Protein AF-A0A8J8BDB5-F1 (afdb_monomer_lite)

Radius of gyration: 28.04 Å; chains: 1; bounding box: 58×45×92 Å

Secondary structure (DSSP, 8-state):
----HHHHHHHHHHHHHHHHH-HHHHHHHHHHHHHHHHHHHHHHHT--TT--HHHHHHHHHHHHHHHHHHHHHHHHHHHHHTTHHHHHTT-HHHHHTSS--HHHHHHHHHHHHHHHHHHHHHHHHHHHHHHHHHHS-HHHHHHHT-HHHHHHHHHHHHHHHHHHHHHHHHHHHH-S-HHHHHHHHHHHTHHHHHHHHHHHTTSS---HHHHHHHHHHHHHHHHHHHHHHHHH--HHHHHHTTTHHHHHHHHTT---PPPPPP----S--EEEEEEE--SS--TTTTPPEEEEETTEEEEEE-TT-EEEEEE-SEEEEEEEEETTTEEPPPEEEEE-TT-EEEEEEEEPPSSSHHHHHHH-GGGSEEEEE-

Foldseek 3Di:
DDADPVLLVVLLVVLLVVCVPPPVLVCCLQVVVVVLLVVLLVVQLPDDPPDDPLVLLQSLLVNLLSLLLLLQQSLLLQLLCLQLVCVVVVNLVVVLPDPHALLSNLSSSLVSSLVSSLVNSVVSVVVNLVSCVVRGDPSSNVSNPDPLSVCLSVLVSSLSNLQLNLQLNLQSLQDNDSVVSSVVSSVSSVVLSVVSSCCSSCVPPSDPVVSVVSSVVSVVVSVVSSVVSSVSDDSVDSVCDPCVVVVVVVVVVPPPDDDDDDDDDPQWWEKEKEFEDEPDDDDQQAWWKFKDKQNHGPDTAHHRGIDIDTHHFAKIWIKIHTPDLAIADIDIDGTHTHYYKYKYKYADDPPDCVVVCVVVRNHGMDIDID

Structure (mmCIF, N/CA/C/O backbone):
data_AF-A0A8J8BDB5-F1
#
_entry.id   AF-A0A8J8BDB5-F1
#
loop_
_atom_site.group_PDB
_atom_site.id
_atom_site.type_symbol
_atom_site.label_atom_id
_atom_site.label_alt_id
_atom_site.label_comp_id
_atom_site.label_asym_id
_atom_site.label_entity_id
_atom_site.label_seq_id
_atom_site.pdbx_PDB_ins_code
_atom_site.Cartn_x
_atom_site.Cartn_y
_atom_site.Cartn_z
_atom_site.occupancy
_atom_site.B_iso_or_equiv
_atom_site.auth_seq_id
_atom_site.auth_comp_id
_atom_site.auth_asym_id
_atom_site.auth_atom_id
_atom_site.pdbx_PDB_model_num
ATOM 1 N N . MET A 1 1 ? -28.528 -12.344 0.246 1.00 52.31 1 MET A N 1
ATOM 2 C CA . MET A 1 1 ? -28.624 -10.982 0.827 1.00 52.31 1 MET A CA 1
ATOM 3 C C . MET A 1 1 ? -27.541 -10.114 0.204 1.00 52.31 1 MET A C 1
ATOM 5 O O . MET A 1 1 ? -26.398 -10.544 0.192 1.00 52.31 1 MET A O 1
ATOM 9 N N . THR A 1 2 ? -27.888 -8.961 -0.364 1.00 78.75 2 THR A N 1
ATOM 10 C CA . THR A 1 2 ? -27.014 -8.176 -1.253 1.00 78.75 2 THR A CA 1
ATOM 11 C C . THR A 1 2 ? -26.196 -7.119 -0.499 1.00 78.75 2 THR A C 1
ATOM 13 O O . THR A 1 2 ? -26.679 -6.506 0.454 1.00 78.75 2 THR A O 1
ATOM 16 N N . LEU A 1 3 ? -24.942 -6.913 -0.915 1.00 82.62 3 LEU A N 1
ATOM 17 C CA . LEU A 1 3 ? -24.082 -5.828 -0.428 1.00 82.62 3 LEU A CA 1
ATOM 18 C C . LEU A 1 3 ? -24.640 -4.478 -0.900 1.00 82.62 3 LEU A C 1
ATOM 20 O O . LEU A 1 3 ? -24.911 -4.300 -2.087 1.00 82.62 3 LEU A O 1
ATOM 24 N N . SER A 1 4 ? -24.792 -3.508 0.005 1.00 90.44 4 SER A N 1
ATOM 25 C CA . SER A 1 4 ? -25.236 -2.163 -0.368 1.00 90.44 4 SER A CA 1
ATOM 26 C C . SER A 1 4 ? -24.063 -1.302 -0.832 1.00 90.44 4 SER A C 1
ATOM 28 O O . SER A 1 4 ? -23.233 -0.863 -0.031 1.00 90.44 4 SER A O 1
ATOM 30 N N . ALA A 1 5 ? -24.044 -0.974 -2.124 1.00 90.19 5 ALA A N 1
ATOM 31 C CA . ALA A 1 5 ? -23.056 -0.065 -2.706 1.00 90.19 5 ALA A CA 1
ATOM 32 C C . ALA A 1 5 ? -23.070 1.334 -2.056 1.00 90.19 5 ALA A C 1
ATOM 34 O O . ALA A 1 5 ? -22.029 1.981 -1.953 1.00 90.19 5 ALA A O 1
ATOM 35 N N . ILE A 1 6 ? -24.229 1.796 -1.569 1.00 91.88 6 ILE A N 1
ATOM 36 C CA . ILE A 1 6 ? -24.374 3.105 -0.912 1.00 91.88 6 ILE A CA 1
ATOM 37 C C . ILE A 1 6 ? -23.583 3.136 0.400 1.00 91.88 6 ILE A C 1
ATOM 39 O O . ILE A 1 6 ? -22.828 4.081 0.637 1.00 91.88 6 ILE A O 1
ATOM 43 N N . ARG A 1 7 ? -23.705 2.087 1.228 1.00 91.06 7 ARG A N 1
ATOM 44 C CA . ARG A 1 7 ? -22.974 1.984 2.502 1.00 91.06 7 ARG A CA 1
ATOM 45 C C . ARG A 1 7 ? -21.471 1.869 2.277 1.00 91.06 7 ARG A C 1
ATOM 47 O O . ARG A 1 7 ? -20.714 2.616 2.891 1.00 91.06 7 ARG A O 1
ATOM 54 N N . VAL A 1 8 ? -21.046 1.023 1.335 1.00 92.69 8 VAL A N 1
ATOM 55 C CA . VAL A 1 8 ? -19.631 0.907 0.939 1.00 92.69 8 VAL A CA 1
ATOM 56 C C . VAL A 1 8 ? -19.082 2.266 0.499 1.00 92.69 8 VAL A C 1
ATOM 58 O O . VAL A 1 8 ? -18.057 2.716 1.007 1.00 92.69 8 VAL A O 1
ATOM 61 N N . ARG A 1 9 ? -19.784 2.971 -0.397 1.00 94.06 9 ARG A N 1
ATOM 62 C CA . ARG A 1 9 ? -19.360 4.289 -0.892 1.00 94.06 9 ARG A CA 1
ATOM 63 C C . ARG A 1 9 ? -19.279 5.333 0.223 1.00 94.06 9 ARG A C 1
ATOM 65 O O . ARG A 1 9 ? -18.402 6.196 0.176 1.00 94.06 9 ARG A O 1
ATOM 72 N N . ALA A 1 10 ? -20.172 5.276 1.211 1.00 91.75 10 ALA A N 1
ATOM 73 C CA . ALA A 1 10 ? -20.128 6.161 2.371 1.00 91.75 10 ALA A CA 1
ATOM 74 C C . ALA A 1 10 ? -18.859 5.931 3.209 1.00 91.75 10 ALA A C 1
ATOM 76 O O . ALA A 1 10 ? -18.169 6.902 3.528 1.00 91.75 10 ALA A O 1
ATOM 77 N N . VAL A 1 11 ? -18.505 4.665 3.474 1.00 91.94 11 VAL A N 1
ATOM 78 C CA . VAL A 1 11 ? -17.253 4.294 4.158 1.00 91.94 11 VAL A CA 1
ATOM 79 C C . VAL A 1 11 ? -16.044 4.781 3.359 1.00 91.94 11 VAL A C 1
ATOM 81 O O . VAL A 1 11 ? -15.202 5.488 3.907 1.00 91.94 11 VAL A O 1
ATOM 84 N N . VAL A 1 12 ? -16.004 4.515 2.048 1.00 94.50 12 VAL A N 1
ATOM 85 C CA . VAL A 1 12 ? -14.910 4.960 1.165 1.00 94.50 12 VAL A CA 1
ATOM 86 C C . VAL A 1 12 ? -14.720 6.475 1.231 1.00 94.50 12 VAL A C 1
ATOM 88 O O . VAL A 1 12 ? -13.611 6.968 1.426 1.00 94.50 12 VAL A O 1
ATOM 91 N N . ARG A 1 13 ? -15.808 7.243 1.101 1.00 94.06 13 ARG A N 1
ATOM 92 C CA . ARG A 1 13 ? -15.753 8.712 1.114 1.00 94.06 13 ARG A CA 1
ATOM 93 C C . ARG A 1 13 ? -15.258 9.262 2.453 1.00 94.06 13 ARG A C 1
ATOM 95 O O . ARG A 1 13 ? -14.560 10.276 2.461 1.00 94.06 13 ARG A O 1
ATOM 102 N N . LYS A 1 14 ? -15.646 8.630 3.563 1.00 91.06 14 LYS A N 1
ATOM 103 C CA . LYS A 1 14 ? -15.172 8.976 4.907 1.00 91.06 14 LYS A CA 1
ATOM 104 C C . LYS A 1 14 ? -13.668 8.719 5.016 1.00 91.06 14 LYS A C 1
ATOM 106 O O . LYS A 1 14 ? -12.930 9.652 5.305 1.00 91.06 14 LYS A O 1
ATOM 111 N N . GLU A 1 15 ? -13.208 7.515 4.686 1.00 91.69 15 GLU A N 1
ATOM 112 C CA . GLU A 1 15 ? -11.793 7.124 4.796 1.00 91.69 15 GLU A CA 1
ATOM 113 C C . GLU A 1 15 ? -10.870 7.993 3.926 1.00 91.69 15 GLU A C 1
ATOM 115 O O . GLU A 1 15 ? -9.867 8.510 4.414 1.00 91.69 15 GLU A O 1
ATOM 120 N N . LEU A 1 16 ? -11.239 8.263 2.666 1.00 90.06 16 LEU A N 1
ATOM 121 C CA . LEU A 1 16 ? -10.454 9.156 1.797 1.00 90.06 16 LEU A CA 1
ATOM 122 C C . LEU A 1 16 ? -10.313 10.565 2.392 1.00 90.06 16 LEU A C 1
ATOM 124 O O . LEU A 1 16 ? -9.279 11.220 2.234 1.00 90.06 16 LEU A O 1
ATOM 128 N N . ARG A 1 17 ? -11.359 11.058 3.064 1.00 89.62 17 ARG A N 1
ATOM 129 C CA . ARG A 1 17 ? -11.326 12.364 3.727 1.00 89.62 17 ARG A CA 1
ATOM 130 C C . ARG A 1 17 ? -10.402 12.339 4.941 1.00 89.62 17 ARG A C 1
ATOM 132 O O . ARG A 1 17 ? -9.681 13.317 5.147 1.00 89.62 17 ARG A O 1
ATOM 139 N N . ASP A 1 18 ? -10.407 11.248 5.698 1.00 86.31 18 ASP A N 1
ATOM 140 C CA . ASP A 1 18 ? -9.554 11.065 6.871 1.00 86.31 18 ASP A CA 1
ATOM 141 C C . ASP A 1 18 ? -8.074 11.000 6.468 1.00 86.31 18 ASP A C 1
ATOM 143 O O . ASP A 1 18 ? -7.258 11.736 7.027 1.00 86.31 18 ASP A O 1
ATOM 147 N N . TYR A 1 19 ? -7.727 10.227 5.431 1.00 84.38 19 TYR A N 1
ATOM 148 C CA . TYR A 1 19 ? -6.349 10.148 4.925 1.00 84.38 19 TYR A CA 1
ATOM 149 C C . TYR A 1 19 ? -5.841 11.497 4.424 1.00 84.38 19 TYR A C 1
ATOM 151 O O . TYR A 1 19 ? -4.724 11.895 4.748 1.00 84.38 19 TYR A O 1
ATOM 159 N N . ARG A 1 20 ? -6.674 12.245 3.692 1.00 83.69 20 ARG A N 1
ATOM 160 C CA . ARG A 1 20 ? -6.296 13.568 3.181 1.00 83.69 20 ARG A CA 1
ATOM 161 C C . ARG A 1 20 ? -6.127 14.610 4.290 1.00 83.69 20 ARG A C 1
ATOM 163 O O . ARG A 1 20 ? -5.312 15.517 4.154 1.00 83.69 20 ARG A O 1
ATOM 170 N N . ARG A 1 21 ? -6.909 14.524 5.371 1.00 85.06 21 ARG A N 1
ATOM 171 C CA . ARG A 1 21 ? -6.791 15.442 6.518 1.00 85.06 21 ARG A CA 1
ATOM 172 C C . ARG A 1 21 ? -5.605 15.098 7.413 1.00 85.06 21 ARG A C 1
ATOM 174 O O . ARG A 1 21 ? -5.007 16.000 7.999 1.00 85.06 21 ARG A O 1
ATOM 181 N N . ASN A 1 22 ? -5.250 13.820 7.516 1.00 81.31 22 ASN A N 1
ATOM 182 C CA . ASN A 1 22 ? -4.117 13.394 8.318 1.00 81.31 22 ASN A CA 1
ATOM 183 C C . ASN A 1 22 ? -2.794 13.645 7.580 1.00 81.31 22 ASN A C 1
ATOM 185 O O . ASN A 1 22 ? -2.339 12.825 6.783 1.00 81.31 22 ASN A O 1
ATOM 189 N N . ARG A 1 23 ? -2.143 14.770 7.906 1.00 77.69 23 ARG A N 1
ATOM 190 C CA . ARG A 1 23 ? -0.848 15.162 7.326 1.00 77.69 23 ARG A CA 1
ATOM 191 C C . ARG A 1 23 ? 0.207 14.064 7.440 1.00 77.69 23 ARG A C 1
ATOM 193 O O . ARG A 1 23 ? 0.986 13.903 6.514 1.00 77.69 23 ARG A O 1
ATOM 200 N N . PHE A 1 24 ? 0.230 13.295 8.530 1.00 74.56 24 PHE A N 1
ATOM 201 C CA . PHE A 1 24 ? 1.217 12.227 8.694 1.00 74.56 24 PHE A CA 1
ATOM 202 C C . PHE A 1 24 ? 1.040 11.122 7.642 1.00 74.56 24 PHE A C 1
ATOM 204 O O . PHE A 1 24 ? 2.008 10.745 6.983 1.00 74.56 24 PHE A O 1
ATOM 211 N N . ILE A 1 25 ? -0.194 10.648 7.436 1.00 76.62 25 ILE A N 1
ATOM 212 C CA . ILE A 1 25 ? -0.501 9.623 6.426 1.00 76.62 25 ILE A CA 1
ATOM 213 C C . ILE A 1 25 ? -0.250 10.187 5.024 1.00 76.62 25 ILE A C 1
ATOM 215 O O . ILE A 1 25 ? 0.477 9.581 4.248 1.00 76.62 25 ILE A O 1
ATOM 219 N N . ALA A 1 26 ? -0.752 11.386 4.720 1.00 78.25 26 ALA A N 1
ATOM 220 C CA . ALA A 1 26 ? -0.562 12.006 3.409 1.00 78.25 26 ALA A CA 1
ATOM 221 C C . ALA A 1 26 ? 0.925 12.224 3.053 1.00 78.25 26 ALA A C 1
ATOM 223 O O . ALA A 1 26 ? 1.349 11.911 1.940 1.00 78.25 26 ALA A O 1
ATOM 224 N N . VAL A 1 27 ? 1.734 12.714 4.001 1.00 78.62 27 VAL A N 1
ATOM 225 C CA . VAL A 1 27 ? 3.175 12.931 3.800 1.00 78.62 27 VAL A CA 1
ATOM 226 C C . VAL A 1 27 ? 3.898 11.602 3.625 1.00 78.62 27 VAL A C 1
ATOM 228 O O . VAL A 1 27 ? 4.672 11.463 2.688 1.00 78.62 27 VAL A O 1
ATOM 231 N N . THR A 1 28 ? 3.633 10.603 4.468 1.00 76.75 28 THR A N 1
ATOM 232 C CA . THR A 1 28 ? 4.298 9.292 4.355 1.00 76.75 28 THR A CA 1
ATOM 233 C C . THR A 1 28 ? 3.917 8.549 3.073 1.00 76.75 28 THR A C 1
ATOM 235 O O . THR A 1 28 ? 4.796 7.973 2.435 1.00 76.75 28 THR A O 1
ATOM 238 N N . MET A 1 29 ? 2.657 8.641 2.630 1.00 79.31 29 MET A N 1
ATOM 239 C CA . MET A 1 29 ? 2.197 8.087 1.350 1.00 79.31 29 MET A CA 1
ATOM 240 C C . MET A 1 29 ? 2.808 8.789 0.131 1.00 79.31 29 MET A C 1
ATOM 242 O O . MET A 1 29 ? 2.873 8.176 -0.926 1.00 79.31 29 MET A O 1
ATOM 246 N N . THR A 1 30 ? 3.258 10.042 0.257 1.00 79.56 30 THR A N 1
ATOM 247 C CA . THR A 1 30 ? 3.810 10.814 -0.873 1.00 79.56 30 THR A CA 1
ATOM 248 C C . THR A 1 30 ? 5.339 10.824 -0.885 1.00 79.56 30 THR A C 1
ATOM 250 O O . THR A 1 30 ? 5.954 10.593 -1.918 1.00 79.56 30 THR A O 1
ATOM 253 N N . VAL A 1 31 ? 5.977 11.060 0.263 1.00 86.06 31 VAL A N 1
ATOM 254 C CA . VAL A 1 31 ? 7.437 11.208 0.375 1.00 86.06 31 VAL A CA 1
ATOM 255 C C . VAL A 1 31 ? 8.150 9.868 0.240 1.00 86.06 31 VAL A C 1
ATOM 257 O O . VAL A 1 31 ? 9.194 9.795 -0.399 1.00 86.06 31 VAL A O 1
ATOM 260 N N . MET A 1 32 ? 7.597 8.795 0.813 1.00 84.62 32 MET A N 1
ATOM 261 C CA . MET A 1 32 ? 8.262 7.493 0.774 1.00 84.62 32 MET A CA 1
ATOM 262 C C . MET A 1 32 ? 8.380 6.944 -0.660 1.00 84.62 32 MET A C 1
ATOM 264 O O . MET A 1 32 ? 9.482 6.546 -1.033 1.00 84.62 32 MET A O 1
ATOM 268 N N . PRO A 1 33 ? 7.331 6.978 -1.509 1.00 89.00 33 PRO A N 1
ATOM 269 C CA . PRO A 1 33 ? 7.452 6.541 -2.901 1.00 89.00 33 PRO A CA 1
ATOM 270 C C . PRO A 1 33 ? 8.427 7.369 -3.735 1.00 89.00 33 PRO A C 1
ATOM 272 O O . PRO A 1 33 ? 9.055 6.816 -4.631 1.00 89.00 33 PRO A O 1
ATOM 275 N N . LEU A 1 34 ? 8.617 8.656 -3.420 1.00 90.12 34 LEU A N 1
ATOM 276 C CA . LEU A 1 34 ? 9.615 9.477 -4.111 1.00 90.12 34 LEU A CA 1
ATOM 277 C C . LEU A 1 34 ? 11.028 8.921 -3.930 1.00 90.12 34 LEU A C 1
ATOM 279 O O . LEU A 1 34 ? 11.801 8.931 -4.880 1.00 90.12 34 LEU A O 1
ATOM 283 N N . ILE A 1 35 ? 11.353 8.378 -2.753 1.00 87.31 35 ILE A N 1
ATOM 284 C CA . ILE A 1 35 ? 12.643 7.711 -2.522 1.00 87.31 35 ILE A CA 1
ATOM 285 C C . ILE A 1 35 ? 12.755 6.463 -3.411 1.00 87.31 35 ILE A C 1
ATOM 287 O O . ILE A 1 35 ? 13.777 6.265 -4.062 1.00 87.31 35 ILE A O 1
ATOM 291 N N . PHE A 1 36 ? 11.689 5.660 -3.496 1.00 87.25 36 PHE A N 1
ATOM 292 C CA . PHE A 1 36 ? 11.652 4.455 -4.338 1.00 87.25 36 PHE A CA 1
ATOM 293 C C . PHE A 1 36 ? 11.708 4.734 -5.839 1.00 87.25 36 PHE A C 1
ATOM 295 O O . PHE A 1 36 ? 12.103 3.850 -6.588 1.00 87.25 36 PHE A O 1
ATOM 302 N N . VAL A 1 37 ? 11.339 5.937 -6.281 1.00 91.12 37 VAL A N 1
ATOM 303 C CA . VAL A 1 37 ? 11.476 6.375 -7.678 1.00 91.12 37 VAL A CA 1
ATOM 304 C C . VAL A 1 37 ? 12.828 7.038 -7.934 1.00 91.12 37 VAL A C 1
ATOM 306 O O . VAL A 1 37 ? 13.421 6.826 -8.987 1.00 91.12 37 VAL A O 1
ATOM 309 N N . ALA A 1 38 ? 13.342 7.822 -6.988 1.00 91.19 38 ALA A N 1
ATOM 310 C CA . ALA A 1 38 ? 14.599 8.544 -7.160 1.00 91.19 38 ALA A CA 1
ATOM 311 C C . ALA A 1 38 ? 15.783 7.589 -7.369 1.00 91.19 38 ALA A C 1
ATOM 313 O O . ALA A 1 38 ? 16.574 7.803 -8.284 1.00 91.19 38 ALA A O 1
ATOM 314 N N . LEU A 1 39 ? 15.864 6.516 -6.572 1.00 89.81 39 LEU A N 1
ATOM 315 C CA . LEU A 1 39 ? 16.941 5.523 -6.662 1.00 89.81 39 LEU A CA 1
ATOM 316 C C . LEU A 1 39 ? 17.048 4.864 -8.056 1.00 89.81 39 LEU A C 1
ATOM 318 O O . LEU A 1 39 ? 18.106 4.984 -8.679 1.00 89.81 39 LEU A O 1
ATOM 322 N N . PRO A 1 40 ? 15.989 4.251 -8.622 1.00 90.56 40 PRO A N 1
ATOM 323 C CA . PRO A 1 40 ? 16.086 3.651 -9.950 1.00 90.56 40 PRO A CA 1
ATOM 324 C C . PRO A 1 40 ? 16.318 4.675 -11.065 1.00 90.56 40 PRO A C 1
ATOM 326 O O . PRO A 1 40 ? 16.990 4.361 -12.044 1.00 90.56 40 PRO A O 1
ATOM 329 N N . ILE A 1 41 ? 15.816 5.911 -10.935 1.00 90.94 41 ILE A N 1
ATOM 330 C CA . ILE A 1 41 ? 16.135 6.975 -11.901 1.00 90.94 41 ILE A CA 1
ATOM 331 C C . ILE A 1 41 ? 17.643 7.245 -11.908 1.00 90.94 41 ILE A C 1
ATOM 333 O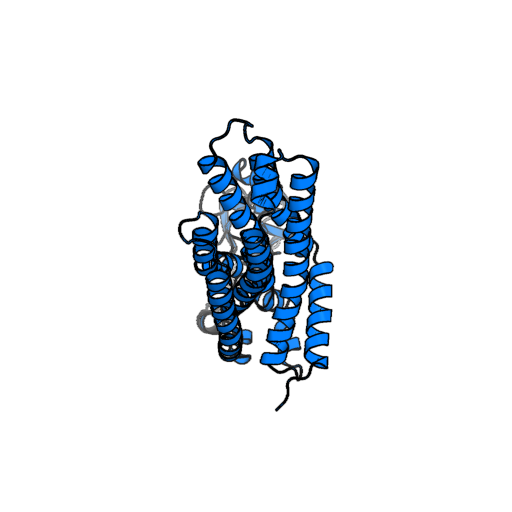 O . ILE A 1 41 ? 18.255 7.296 -12.976 1.00 90.94 41 ILE A O 1
ATOM 337 N N . THR A 1 42 ? 18.259 7.381 -10.730 1.00 89.88 42 THR A N 1
ATOM 338 C CA . THR A 1 42 ? 19.707 7.606 -10.637 1.00 89.88 42 THR A CA 1
ATOM 339 C C . THR A 1 42 ? 20.514 6.427 -11.178 1.00 89.88 42 THR A C 1
ATOM 341 O O . THR A 1 42 ? 21.489 6.641 -11.901 1.00 89.88 42 THR A O 1
ATOM 344 N N . ASP A 1 43 ? 20.082 5.191 -10.920 1.00 88.44 43 ASP A N 1
ATOM 345 C CA . ASP A 1 43 ? 20.753 3.989 -11.429 1.00 88.44 43 ASP A CA 1
ATOM 346 C C . ASP A 1 43 ? 20.698 3.915 -12.963 1.00 88.44 43 ASP A C 1
ATOM 348 O O . ASP A 1 43 ? 21.694 3.592 -13.614 1.00 88.44 43 ASP A O 1
ATOM 352 N N . ILE A 1 44 ? 19.563 4.282 -13.567 1.00 88.69 44 ILE A N 1
ATOM 353 C CA . ILE A 1 44 ? 19.414 4.313 -15.027 1.00 88.69 44 ILE A CA 1
ATOM 354 C C . ILE A 1 44 ? 20.254 5.428 -15.658 1.00 88.69 44 ILE A C 1
ATOM 356 O O . ILE A 1 44 ? 20.863 5.218 -16.708 1.00 88.69 44 ILE A O 1
ATOM 360 N N . PHE A 1 45 ? 20.321 6.611 -15.045 1.00 87.69 45 PHE A N 1
ATOM 361 C CA . PHE A 1 45 ? 21.027 7.758 -15.636 1.00 87.69 45 PHE A CA 1
ATOM 362 C C . PHE A 1 45 ? 22.549 7.664 -15.505 1.00 87.69 45 PHE A C 1
ATOM 364 O O . PHE A 1 45 ? 23.279 8.198 -16.342 1.00 87.69 45 PHE A O 1
ATOM 371 N N . THR A 1 46 ? 23.043 6.955 -14.491 1.00 87.62 46 THR A N 1
ATOM 372 C CA . THR A 1 46 ? 24.484 6.725 -14.286 1.00 87.62 46 THR A CA 1
ATOM 373 C C . TH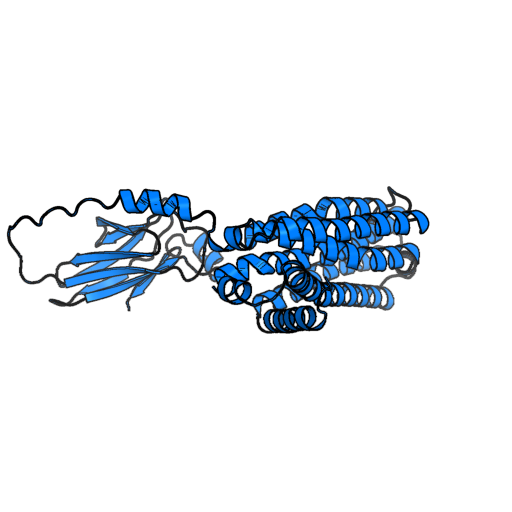R A 1 46 ? 25.040 5.579 -15.138 1.00 87.62 46 THR A C 1
ATOM 375 O O . THR A 1 46 ? 26.254 5.366 -15.196 1.00 87.62 46 THR A O 1
ATOM 378 N N . LEU A 1 47 ? 24.179 4.848 -15.846 1.00 86.44 47 LEU A N 1
ATOM 379 C CA . LEU A 1 47 ? 24.545 3.665 -16.611 1.00 86.44 47 LEU A CA 1
ATOM 380 C C . LEU A 1 47 ? 25.405 4.030 -17.831 1.00 86.44 47 LEU A C 1
ATOM 382 O O . LEU A 1 47 ? 25.021 4.881 -18.626 1.00 86.44 47 LEU A O 1
ATOM 386 N N . ALA A 1 48 ? 26.583 3.411 -17.995 1.00 80.81 48 ALA A N 1
ATOM 387 C CA . ALA A 1 48 ? 27.530 3.684 -19.090 1.00 80.81 48 ALA A CA 1
ATOM 388 C C . ALA A 1 48 ? 27.007 3.230 -20.474 1.00 80.81 48 ALA A C 1
ATOM 390 O O . ALA A 1 48 ? 26.239 2.283 -20.575 1.00 80.81 48 ALA A O 1
ATOM 391 N N . ALA A 1 49 ? 27.403 3.904 -21.561 1.00 74.12 49 ALA A N 1
ATOM 392 C CA . ALA A 1 49 ? 26.810 3.682 -22.889 1.00 74.12 49 ALA A CA 1
ATOM 393 C C . ALA A 1 49 ? 27.311 2.366 -23.490 1.00 74.12 49 ALA A C 1
ATOM 395 O O . ALA A 1 49 ? 26.577 1.673 -24.180 1.00 74.12 49 ALA A O 1
ATOM 396 N N . SER A 1 50 ? 28.544 2.013 -23.135 1.00 81.00 50 SER A N 1
ATOM 397 C CA . SER A 1 50 ? 29.215 0.750 -23.413 1.00 81.00 50 SER A CA 1
ATOM 398 C C . SER A 1 50 ? 28.877 -0.356 -22.407 1.00 81.00 50 SER A C 1
ATOM 400 O O . SER A 1 50 ? 29.557 -1.381 -22.383 1.00 81.00 50 SER A O 1
ATOM 402 N N . ALA A 1 51 ? 27.880 -0.163 -21.532 1.00 84.69 51 ALA A N 1
ATOM 403 C CA . ALA A 1 51 ? 27.515 -1.190 -20.566 1.00 84.69 51 ALA A CA 1
ATOM 404 C C . ALA A 1 51 ? 27.069 -2.482 -21.283 1.00 84.69 51 ALA A C 1
ATOM 406 O O . ALA A 1 51 ? 26.302 -2.409 -22.246 1.00 84.69 51 ALA A O 1
ATOM 407 N N . PRO A 1 52 ? 27.504 -3.664 -20.805 1.00 87.69 52 PRO A N 1
ATOM 408 C CA . PRO A 1 52 ? 27.041 -4.941 -21.338 1.00 87.69 52 PRO A CA 1
ATOM 409 C C . PRO A 1 52 ? 25.518 -5.082 -21.236 1.00 87.69 52 PRO A C 1
ATOM 411 O O . PRO A 1 52 ? 24.924 -4.643 -20.249 1.00 87.69 52 PRO A O 1
ATOM 414 N N . ALA A 1 53 ? 24.898 -5.763 -22.205 1.00 84.62 53 ALA A N 1
ATOM 415 C CA . ALA A 1 53 ? 23.448 -5.987 -22.233 1.00 84.62 53 ALA A CA 1
ATOM 416 C C . ALA A 1 53 ? 22.921 -6.696 -20.967 1.00 84.62 53 ALA A C 1
ATOM 418 O O . ALA A 1 53 ? 21.890 -6.299 -20.437 1.00 84.62 53 ALA A O 1
ATOM 419 N N . ASP A 1 54 ? 23.676 -7.662 -20.425 1.00 85.94 54 ASP A N 1
ATOM 420 C CA . ASP A 1 54 ? 23.418 -8.312 -19.123 1.00 85.94 54 ASP A CA 1
ATOM 421 C C . ASP A 1 54 ? 23.201 -7.291 -17.996 1.00 85.94 54 ASP A C 1
ATOM 423 O O . ASP A 1 54 ? 22.276 -7.409 -17.189 1.00 85.94 54 ASP A O 1
ATOM 427 N N . LYS A 1 55 ? 24.066 -6.272 -17.941 1.00 86.94 55 LYS A N 1
ATOM 428 C CA . LYS A 1 55 ? 24.059 -5.289 -16.861 1.00 86.94 55 LYS A CA 1
ATOM 429 C C . LYS A 1 55 ? 22.856 -4.358 -16.986 1.00 86.94 55 LYS A C 1
ATOM 431 O O . LYS A 1 55 ? 22.283 -3.981 -15.966 1.00 86.94 55 LYS A O 1
ATOM 436 N N . ILE A 1 56 ? 22.484 -4.004 -18.218 1.00 85.81 56 ILE A N 1
ATOM 437 C CA . ILE A 1 56 ? 21.280 -3.216 -18.509 1.00 85.81 56 ILE A CA 1
ATOM 438 C C . ILE A 1 56 ? 20.044 -3.987 -18.040 1.00 85.81 56 ILE A C 1
ATOM 440 O O . ILE A 1 56 ? 19.288 -3.456 -17.230 1.00 85.81 56 ILE A O 1
ATOM 444 N N . ASP A 1 57 ? 19.904 -5.249 -18.453 1.00 84.50 57 ASP A N 1
ATOM 445 C CA . ASP A 1 57 ? 18.751 -6.088 -18.109 1.00 84.50 57 ASP A CA 1
ATOM 446 C C . ASP A 1 57 ? 18.581 -6.243 -16.588 1.00 84.50 57 ASP A C 1
ATOM 448 O O . ASP A 1 57 ? 17.489 -6.051 -16.052 1.00 84.50 57 ASP A O 1
ATOM 452 N N . LYS A 1 58 ? 19.678 -6.472 -15.850 1.00 86.75 58 LYS A N 1
ATOM 453 C CA . LYS A 1 58 ? 19.649 -6.550 -14.378 1.00 86.75 58 LYS A CA 1
ATOM 454 C C . LYS A 1 58 ? 19.220 -5.242 -13.716 1.00 86.75 58 LYS A C 1
ATOM 456 O O . LYS A 1 58 ? 18.444 -5.276 -12.762 1.00 86.75 58 LYS A O 1
ATOM 461 N N . ILE A 1 59 ? 19.722 -4.097 -14.183 1.00 88.75 59 ILE A N 1
ATOM 462 C CA . ILE A 1 59 ? 19.383 -2.788 -13.600 1.00 88.75 59 ILE A CA 1
ATOM 463 C C . ILE A 1 59 ? 17.927 -2.421 -13.908 1.00 88.75 59 ILE A C 1
ATOM 465 O O . ILE A 1 59 ? 17.206 -1.949 -13.025 1.00 88.75 59 ILE A O 1
ATOM 469 N N . VAL A 1 60 ? 17.453 -2.704 -15.122 1.00 87.69 60 VAL A N 1
ATOM 470 C CA . VAL A 1 60 ? 16.042 -2.527 -15.494 1.00 87.69 60 VAL A CA 1
ATOM 471 C C . VAL A 1 60 ? 15.148 -3.481 -14.691 1.00 87.69 60 VAL A C 1
ATOM 473 O O . VAL A 1 60 ? 14.111 -3.063 -14.177 1.00 87.69 60 VAL A O 1
ATOM 476 N N . GLY A 1 61 ? 15.570 -4.729 -14.478 1.00 87.12 61 GLY A N 1
ATOM 477 C CA . GLY A 1 61 ? 14.889 -5.695 -13.613 1.00 87.12 61 GLY A CA 1
ATOM 478 C C . GLY A 1 61 ? 14.770 -5.240 -12.153 1.00 87.12 61 GLY A C 1
ATOM 479 O O . GLY A 1 61 ? 13.679 -5.270 -11.579 1.00 87.12 61 GLY A O 1
ATOM 480 N N . LEU A 1 62 ? 15.865 -4.743 -11.566 1.00 88.56 62 LEU A N 1
ATOM 481 C CA . LEU A 1 62 ? 15.871 -4.131 -10.227 1.00 88.56 62 LEU A CA 1
ATOM 482 C C . LEU A 1 62 ? 14.948 -2.915 -10.149 1.00 88.56 62 LEU A C 1
ATOM 484 O O . LEU A 1 62 ? 14.272 -2.706 -9.144 1.00 88.56 62 LEU A O 1
ATOM 488 N N . THR A 1 63 ? 14.889 -2.132 -11.221 1.00 89.88 63 THR A N 1
ATOM 489 C CA . THR A 1 63 ? 14.015 -0.964 -11.301 1.00 89.88 63 THR A CA 1
ATOM 490 C C . THR A 1 63 ? 12.540 -1.355 -11.235 1.00 89.88 63 THR A C 1
ATOM 492 O O . THR A 1 63 ? 11.787 -0.765 -10.461 1.00 89.88 63 THR A O 1
ATOM 495 N N . VAL A 1 64 ? 12.129 -2.392 -11.972 1.00 87.62 64 VAL A N 1
ATOM 496 C CA . VAL A 1 64 ? 10.762 -2.939 -11.890 1.00 87.62 64 VAL A CA 1
ATOM 497 C C . VAL A 1 64 ? 10.440 -3.367 -10.455 1.00 87.62 64 VAL A C 1
ATOM 499 O O . VAL A 1 64 ? 9.382 -3.023 -9.929 1.00 87.62 64 VAL A O 1
ATOM 502 N N . LEU A 1 65 ? 11.379 -4.034 -9.775 1.00 89.25 65 LEU A N 1
ATOM 503 C CA . LEU A 1 65 ? 11.215 -4.423 -8.373 1.00 89.25 65 LEU A CA 1
ATOM 504 C C . LEU A 1 65 ? 11.030 -3.213 -7.441 1.00 89.25 65 LEU A C 1
ATOM 506 O O . LEU A 1 65 ? 10.106 -3.210 -6.625 1.00 89.25 65 LEU A O 1
ATOM 510 N N . TYR A 1 66 ? 11.859 -2.171 -7.560 1.00 90.69 66 TYR A N 1
ATOM 511 C CA . TYR A 1 66 ? 11.724 -0.967 -6.731 1.00 90.69 66 TYR A CA 1
ATOM 512 C C . TYR A 1 66 ? 10.360 -0.294 -6.903 1.00 90.69 66 TYR A C 1
ATOM 514 O O . TYR A 1 66 ? 9.746 0.127 -5.920 1.00 90.69 66 TYR A O 1
ATOM 522 N N . LEU A 1 67 ? 9.852 -0.249 -8.135 1.00 92.44 67 LEU A N 1
ATOM 523 C CA . LEU A 1 67 ? 8.559 0.359 -8.440 1.00 92.44 67 LEU A CA 1
ATOM 524 C C . LEU A 1 67 ? 7.388 -0.501 -7.938 1.00 92.44 67 LEU A C 1
ATOM 526 O O . LEU A 1 67 ? 6.384 0.050 -7.488 1.00 92.44 67 LEU A O 1
ATOM 530 N N . LEU A 1 68 ? 7.514 -1.834 -7.941 1.00 93.06 68 LEU A N 1
ATOM 531 C CA . LEU A 1 68 ? 6.538 -2.756 -7.335 1.00 93.06 68 LEU A CA 1
ATOM 532 C C . LEU A 1 68 ? 6.587 -2.777 -5.800 1.00 93.06 68 LEU A C 1
ATOM 534 O O . LEU A 1 68 ? 5.629 -3.212 -5.157 1.00 93.06 68 LEU A O 1
ATOM 538 N N . LEU A 1 69 ? 7.640 -2.239 -5.181 1.00 92.75 69 LEU A N 1
ATOM 539 C CA . LEU A 1 69 ? 7.681 -2.082 -3.729 1.00 92.75 69 LEU A CA 1
ATOM 540 C C . LEU A 1 69 ? 6.681 -1.025 -3.229 1.00 92.75 69 LEU A C 1
ATOM 542 O O . LEU A 1 69 ? 6.162 -1.136 -2.118 1.00 92.75 69 LEU A O 1
ATOM 546 N N . ILE A 1 70 ? 6.357 -0.025 -4.055 1.00 93.44 70 ILE A N 1
ATOM 547 C CA . ILE A 1 70 ? 5.394 1.035 -3.724 1.00 93.44 70 ILE A CA 1
ATOM 548 C C . ILE A 1 70 ? 4.002 0.448 -3.407 1.00 93.44 70 ILE A C 1
ATOM 550 O O . ILE A 1 70 ? 3.533 0.645 -2.278 1.00 93.44 70 ILE A O 1
ATOM 554 N N . PRO A 1 71 ? 3.349 -0.318 -4.310 1.00 94.38 71 PRO A N 1
ATOM 555 C CA . PRO A 1 71 ? 2.065 -0.956 -4.022 1.00 94.38 71 PRO A CA 1
ATOM 556 C C . PRO A 1 71 ? 2.157 -2.081 -2.983 1.00 94.38 71 PRO A C 1
ATOM 558 O O . PRO A 1 71 ? 1.126 -2.528 -2.500 1.00 94.38 71 PRO A O 1
ATOM 561 N N . ALA A 1 72 ? 3.350 -2.525 -2.580 1.00 93.44 72 ALA A N 1
ATOM 562 C CA . ALA A 1 72 ? 3.508 -3.480 -1.485 1.00 93.44 72 ALA A CA 1
ATOM 563 C C . ALA A 1 72 ? 3.585 -2.806 -0.100 1.00 93.44 72 ALA A C 1
ATOM 565 O O . ALA A 1 72 ? 3.031 -3.329 0.870 1.00 93.44 72 ALA A O 1
ATOM 566 N N . VAL A 1 73 ? 4.256 -1.654 0.006 1.00 90.94 73 VAL A N 1
ATOM 567 C CA . VAL A 1 73 ? 4.582 -0.991 1.286 1.00 90.94 73 VAL A CA 1
ATOM 568 C C . VAL A 1 73 ? 3.562 0.083 1.662 1.00 90.94 73 VAL A C 1
ATOM 570 O O . VAL A 1 73 ? 3.121 0.148 2.811 1.00 90.94 73 VAL A O 1
ATOM 573 N N . VAL A 1 74 ? 3.182 0.941 0.711 1.00 91.31 74 VAL A N 1
ATOM 574 C CA . VAL A 1 74 ? 2.265 2.068 0.959 1.00 91.31 74 VAL A CA 1
ATOM 575 C C . VAL A 1 74 ? 0.923 1.599 1.537 1.00 91.31 74 VAL A C 1
ATOM 577 O O . VAL A 1 74 ? 0.534 2.094 2.601 1.00 91.31 74 VAL A O 1
ATOM 580 N N . PRO A 1 75 ? 0.221 0.627 0.927 1.00 92.06 75 PRO A N 1
ATOM 581 C CA . PRO A 1 75 ? -1.039 0.149 1.478 1.00 92.06 75 PRO A CA 1
ATOM 582 C C . PRO A 1 75 ? -0.878 -0.572 2.815 1.00 92.06 75 PRO A C 1
ATOM 584 O O . PRO A 1 75 ? -1.793 -0.483 3.626 1.00 92.06 75 PRO A O 1
ATOM 587 N N . ALA A 1 76 ? 0.260 -1.218 3.098 1.00 89.06 76 ALA A N 1
ATOM 588 C CA . ALA A 1 76 ? 0.496 -1.860 4.394 1.00 89.06 76 ALA A CA 1
ATOM 589 C C . ALA A 1 76 ? 0.460 -0.835 5.539 1.00 89.06 76 ALA A C 1
ATOM 591 O O . ALA A 1 76 ? -0.087 -1.112 6.608 1.00 89.06 76 ALA A O 1
ATOM 592 N N . ALA A 1 77 ? 0.987 0.373 5.308 1.00 85.25 77 ALA A N 1
ATOM 593 C CA . ALA A 1 77 ? 0.891 1.466 6.269 1.00 85.25 77 ALA A CA 1
ATOM 594 C C . ALA A 1 77 ? -0.566 1.907 6.475 1.00 85.25 77 ALA A C 1
ATOM 596 O O . ALA A 1 77 ? -1.024 2.002 7.610 1.00 85.25 77 ALA A O 1
ATOM 597 N N . VAL A 1 78 ? -1.323 2.119 5.395 1.00 89.00 78 VAL A N 1
ATOM 598 C CA . VAL A 1 78 ? -2.731 2.552 5.473 1.00 89.00 78 VAL A CA 1
ATOM 599 C C . VAL A 1 78 ? -3.615 1.486 6.131 1.00 89.00 78 VAL A C 1
ATOM 601 O O . VAL A 1 78 ? -4.388 1.782 7.043 1.00 89.00 78 VAL A O 1
ATOM 604 N N . ALA A 1 79 ? -3.455 0.227 5.728 1.00 88.94 79 ALA A N 1
ATOM 605 C CA . ALA A 1 79 ? -4.194 -0.919 6.243 1.00 88.94 79 ALA A CA 1
ATOM 606 C C . ALA A 1 79 ? -3.897 -1.200 7.727 1.00 88.94 79 ALA A C 1
ATOM 608 O O . ALA A 1 79 ? -4.784 -1.636 8.467 1.00 88.94 79 ALA A O 1
ATOM 609 N N . ALA A 1 80 ? -2.684 -0.885 8.197 1.00 84.44 80 ALA A N 1
ATOM 610 C CA . ALA A 1 80 ? -2.340 -0.951 9.615 1.00 84.44 80 ALA A CA 1
ATOM 611 C C . ALA A 1 80 ? -3.153 0.046 10.464 1.00 84.44 80 ALA A C 1
ATOM 613 O O . ALA A 1 80 ? -3.596 -0.295 11.565 1.00 84.44 80 ALA A O 1
ATOM 614 N N . TYR A 1 81 ? -3.406 1.253 9.945 1.00 83.69 81 TYR A N 1
ATOM 615 C CA . TYR A 1 81 ? -4.246 2.259 10.610 1.00 83.69 81 TYR A CA 1
ATOM 616 C C . TYR A 1 81 ? -5.748 1.960 10.509 1.00 83.69 81 TYR A C 1
ATOM 618 O O . TYR A 1 81 ? -6.513 2.470 11.326 1.00 83.69 81 TYR A O 1
ATOM 626 N N . ALA A 1 82 ? -6.173 1.116 9.565 1.00 84.94 82 ALA A N 1
ATOM 627 C CA . ALA A 1 82 ? -7.584 0.891 9.255 1.00 84.94 82 ALA A CA 1
ATOM 628 C C . ALA A 1 82 ? -8.422 0.391 10.448 1.00 84.94 82 ALA A C 1
ATOM 630 O O . ALA A 1 82 ? -9.592 0.762 10.548 1.00 84.94 82 ALA A O 1
ATOM 631 N N . ILE A 1 83 ? -7.839 -0.428 11.337 1.00 84.38 83 ILE A N 1
ATOM 632 C CA . ILE A 1 83 ? -8.510 -0.951 12.544 1.00 84.38 83 ILE A CA 1
ATOM 633 C C . ILE A 1 83 ? -7.844 -0.445 13.823 1.00 84.38 83 ILE A C 1
ATOM 635 O O . ILE A 1 83 ? -8.523 0.092 14.697 1.00 84.38 83 ILE A O 1
ATOM 639 N N . VAL A 1 84 ? -6.520 -0.601 13.953 1.00 82.56 84 VAL A N 1
ATOM 640 C CA . VAL A 1 84 ? -5.814 -0.190 15.179 1.00 82.56 84 VAL A CA 1
ATOM 641 C C . VAL A 1 84 ? -5.919 1.321 15.381 1.00 82.56 84 VAL A C 1
ATOM 643 O O . VAL A 1 84 ? -6.152 1.758 16.502 1.00 82.56 84 VAL A O 1
ATOM 646 N N . GLY A 1 85 ? -5.836 2.110 14.306 1.00 80.12 85 GLY A N 1
ATOM 647 C CA . GLY A 1 85 ? -5.973 3.565 14.376 1.00 80.12 85 GLY A CA 1
ATOM 648 C C . GLY A 1 85 ? -7.353 4.010 14.866 1.00 80.12 85 GLY A C 1
ATOM 649 O O . GLY A 1 85 ? -7.439 4.870 15.736 1.00 80.12 85 GLY A O 1
ATOM 650 N N . GLU A 1 86 ? -8.433 3.386 14.384 1.00 84.62 86 GLU A N 1
ATOM 651 C CA . GLU A 1 86 ? -9.793 3.678 14.875 1.00 84.62 86 GLU A CA 1
ATOM 652 C C . GLU A 1 86 ? -9.998 3.237 16.326 1.00 84.62 86 GLU A C 1
ATOM 654 O O . GLU A 1 86 ? -10.691 3.908 17.093 1.00 84.62 86 GLU A O 1
ATOM 659 N N . ARG A 1 87 ? -9.363 2.132 16.733 1.00 84.00 87 ARG A N 1
ATOM 660 C CA . ARG A 1 87 ? -9.370 1.694 18.132 1.00 84.00 87 ARG A CA 1
ATOM 661 C C . ARG A 1 87 ? -8.650 2.701 19.031 1.00 84.00 87 ARG A C 1
ATOM 663 O O . ARG A 1 87 ? -9.155 3.024 20.099 1.00 84.00 87 ARG A O 1
ATOM 670 N N . GLU A 1 88 ? -7.491 3.203 18.611 1.00 82.12 88 GLU A N 1
ATOM 671 C CA . GLU A 1 88 ? -6.727 4.210 19.363 1.00 82.12 88 GLU A CA 1
ATOM 672 C C . GLU A 1 88 ? -7.464 5.550 19.469 1.00 82.12 88 GLU A C 1
ATOM 674 O O . GLU A 1 88 ? -7.349 6.233 20.484 1.00 82.12 88 GLU A O 1
ATOM 679 N N . GLN A 1 89 ? -8.247 5.906 18.450 1.00 81.44 89 GLN A N 1
ATOM 680 C CA . GLN A 1 89 ? -9.050 7.130 18.419 1.00 81.44 89 GLN A CA 1
ATOM 681 C C . GLN A 1 89 ? -10.407 6.993 19.129 1.00 81.44 89 GLN A C 1
ATOM 683 O O . GLN A 1 89 ? -11.138 7.975 19.222 1.00 81.44 89 GLN A O 1
ATOM 688 N N . GLY A 1 90 ? -10.767 5.796 19.609 1.00 80.81 90 GLY A N 1
ATOM 689 C CA . GLY A 1 90 ? -12.062 5.532 20.248 1.00 80.81 90 GLY A CA 1
ATOM 690 C C . GLY A 1 90 ? -13.258 5.578 19.289 1.00 80.81 90 GLY A C 1
ATOM 691 O O . GLY A 1 90 ? -14.402 5.620 19.729 1.00 80.81 90 GLY A O 1
ATOM 692 N N . THR A 1 91 ? -13.022 5.570 17.975 1.00 85.00 91 THR A N 1
ATOM 693 C CA . THR A 1 91 ? -14.077 5.661 16.951 1.00 85.00 91 THR A CA 1
ATOM 694 C C . THR A 1 91 ? -14.583 4.296 16.494 1.00 85.00 91 THR A C 1
ATOM 696 O O . THR A 1 91 ? -15.636 4.213 15.863 1.00 85.00 91 THR A O 1
ATOM 699 N N . LEU A 1 92 ? -13.884 3.216 16.856 1.00 83.69 92 LEU A N 1
ATOM 700 C CA . LEU A 1 92 ? -14.258 1.855 16.476 1.00 83.69 92 LEU A CA 1
ATOM 701 C C . LEU A 1 92 ? -15.605 1.421 17.083 1.00 83.69 92 LEU A C 1
ATOM 703 O O . LEU A 1 92 ? -16.425 0.826 16.391 1.00 83.69 92 LEU A O 1
ATOM 707 N N . GLU A 1 93 ? -15.857 1.736 18.355 1.00 82.06 93 GLU A N 1
ATOM 708 C CA . GLU A 1 93 ? -17.086 1.337 19.057 1.00 82.06 93 GLU A CA 1
ATOM 709 C C . GLU A 1 93 ? -18.347 1.978 18.440 1.00 82.06 93 GLU A C 1
ATOM 711 O O . GLU A 1 93 ? -19.246 1.224 18.058 1.00 82.06 93 GLU A O 1
ATOM 716 N N . PRO A 1 94 ? -18.411 3.312 18.215 1.00 82.88 94 PRO A N 1
ATOM 717 C CA . PRO A 1 94 ? -19.537 3.936 17.513 1.00 82.88 94 PRO A CA 1
ATOM 718 C C . PRO A 1 94 ? -19.755 3.413 16.092 1.00 82.88 94 PRO A C 1
ATOM 720 O O . PRO A 1 94 ? -20.881 3.340 15.615 1.00 82.88 94 PRO A O 1
ATOM 723 N N . VAL A 1 95 ? -18.687 3.057 15.377 1.00 82.50 95 VAL A N 1
ATOM 724 C CA . VAL A 1 95 ? -18.799 2.543 14.007 1.00 82.50 95 VAL A CA 1
ATOM 725 C C . VAL A 1 95 ? -19.393 1.135 13.998 1.00 82.50 95 VAL A C 1
ATOM 727 O O . VAL A 1 95 ? -20.209 0.816 13.133 1.00 82.50 95 VAL A O 1
ATOM 730 N N . LEU A 1 96 ? -19.048 0.298 14.977 1.00 80.50 96 LEU A N 1
ATOM 731 C CA . LEU A 1 96 ? -19.560 -1.069 15.084 1.00 80.50 96 LEU A CA 1
ATOM 732 C C . LEU A 1 96 ? -21.029 -1.150 15.529 1.00 80.50 96 LEU A C 1
ATOM 734 O O . LEU A 1 96 ? -21.665 -2.177 15.273 1.00 80.50 96 LEU A O 1
ATOM 738 N N . THR A 1 97 ? -21.574 -0.093 16.143 1.00 84.69 97 THR A N 1
ATOM 739 C CA . THR A 1 97 ? -23.010 0.008 16.466 1.00 84.69 97 THR A CA 1
ATOM 740 C C . THR A 1 97 ? -23.857 0.455 15.274 1.00 84.69 97 THR A C 1
ATOM 742 O O . THR A 1 97 ? -25.078 0.298 15.298 1.00 84.69 97 THR A O 1
ATOM 745 N N . THR A 1 98 ? -23.241 0.949 14.193 1.00 85.25 98 THR A N 1
ATOM 746 C CA . THR A 1 98 ? -23.973 1.266 12.959 1.00 85.25 98 THR A CA 1
ATOM 747 C C . THR A 1 98 ? -24.449 -0.007 12.236 1.00 85.25 98 THR A C 1
ATOM 749 O O . THR A 1 98 ? -23.786 -1.050 12.290 1.00 85.25 98 THR A O 1
ATOM 752 N N . PRO A 1 99 ? -25.571 0.041 11.490 1.00 84.12 99 PRO A N 1
ATOM 753 C CA . PRO A 1 99 ? -26.113 -1.110 10.759 1.00 84.12 99 PRO A CA 1
ATOM 754 C C . PRO A 1 99 ? -25.329 -1.438 9.464 1.00 84.12 99 PRO A C 1
ATOM 756 O O . PRO A 1 99 ? -25.918 -1.778 8.438 1.00 84.12 99 PRO A O 1
ATOM 759 N N . VAL A 1 100 ? -23.995 -1.323 9.477 1.00 85.75 100 VAL A N 1
ATOM 760 C CA . VAL A 1 100 ? -23.107 -1.628 8.338 1.00 85.75 100 VAL A CA 1
ATOM 761 C C . VAL A 1 100 ? -22.577 -3.051 8.465 1.00 85.75 100 VAL A C 1
ATOM 763 O O . VAL A 1 100 ? -21.997 -3.408 9.488 1.00 85.75 100 VAL A O 1
ATOM 766 N N . ARG A 1 101 ? -22.744 -3.893 7.440 1.00 85.56 101 ARG A N 1
ATOM 767 C CA . ARG A 1 101 ? -22.272 -5.290 7.487 1.00 85.56 101 ARG A CA 1
ATOM 768 C C . ARG A 1 101 ? -20.742 -5.360 7.551 1.00 85.56 101 ARG A C 1
ATOM 770 O O . ARG A 1 101 ? -20.057 -4.475 7.048 1.00 85.56 101 ARG A O 1
ATOM 777 N N . ARG A 1 102 ? -20.197 -6.444 8.121 1.00 86.19 102 ARG A N 1
ATOM 778 C CA . ARG A 1 102 ? -18.738 -6.669 8.229 1.00 86.19 102 ARG A CA 1
ATOM 779 C C . ARG A 1 102 ? -18.060 -6.600 6.856 1.00 86.19 102 ARG A C 1
ATOM 781 O O . ARG A 1 102 ? -17.064 -5.908 6.695 1.00 86.19 102 ARG A O 1
ATOM 788 N N . GLU A 1 103 ? -18.655 -7.251 5.861 1.00 87.75 103 GLU A N 1
ATOM 789 C CA . GLU A 1 103 ? -18.160 -7.265 4.480 1.00 87.75 103 GLU A CA 1
ATOM 790 C C . GLU A 1 103 ? -18.197 -5.871 3.841 1.00 87.75 103 GLU A C 1
ATOM 792 O O . GLU A 1 103 ? -17.216 -5.458 3.236 1.00 87.75 103 GLU A O 1
ATOM 797 N N . GLU A 1 104 ? -19.298 -5.127 4.010 1.00 90.38 104 GLU A N 1
ATOM 798 C CA . GLU A 1 104 ? -19.454 -3.760 3.485 1.00 90.38 104 GLU A CA 1
ATOM 799 C C . GLU A 1 104 ? -18.429 -2.802 4.111 1.00 90.38 104 GLU A C 1
ATOM 801 O O . GLU A 1 104 ? -17.845 -1.964 3.425 1.00 90.38 104 GLU A O 1
ATOM 806 N N . PHE A 1 105 ? -18.191 -2.949 5.415 1.00 89.88 105 PHE A N 1
ATOM 807 C CA . PHE A 1 105 ? -17.221 -2.164 6.164 1.00 89.88 105 PHE A CA 1
ATOM 808 C C . PHE A 1 105 ? -15.785 -2.438 5.708 1.00 89.88 105 PHE A C 1
ATOM 810 O O . PHE A 1 105 ? -15.052 -1.508 5.368 1.00 89.88 105 PHE A O 1
ATOM 817 N N . LEU A 1 106 ? -15.397 -3.716 5.657 1.00 90.38 106 LEU A N 1
ATOM 818 C CA . LEU A 1 106 ? -14.056 -4.136 5.255 1.00 90.38 106 LEU A CA 1
A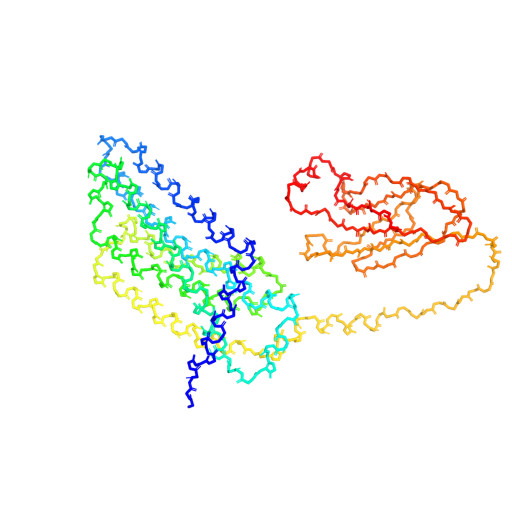TOM 819 C C . LEU A 1 106 ? -13.768 -3.795 3.795 1.00 90.38 106 LEU A C 1
ATOM 821 O O . LEU A 1 106 ? -12.710 -3.249 3.501 1.00 90.38 106 LEU A O 1
ATOM 825 N N . LEU A 1 107 ? -14.719 -4.053 2.894 1.00 92.12 107 LEU A N 1
ATOM 826 C CA . LEU A 1 107 ? -14.588 -3.704 1.482 1.00 92.12 107 LEU A CA 1
ATOM 827 C C . LEU A 1 107 ? -14.496 -2.183 1.298 1.00 92.12 107 LEU A C 1
ATOM 829 O O . LEU A 1 107 ? -13.685 -1.708 0.510 1.00 92.12 107 LEU A O 1
ATOM 833 N N . GLY A 1 108 ? -15.273 -1.408 2.061 1.00 92.38 108 GLY A N 1
ATOM 834 C CA . GLY A 1 108 ? -15.180 0.049 2.065 1.00 92.38 108 GLY A CA 1
ATOM 835 C C . GLY A 1 108 ? -13.798 0.553 2.487 1.00 92.38 108 GLY A C 1
ATOM 836 O O . GLY A 1 108 ? -13.236 1.417 1.817 1.00 92.38 108 GLY A O 1
ATOM 837 N N . LYS A 1 109 ? -13.211 -0.021 3.545 1.00 92.94 109 LYS A N 1
ATOM 838 C CA . LYS A 1 109 ? -11.840 0.298 3.980 1.00 92.94 109 LYS A CA 1
ATOM 839 C C . LYS A 1 109 ? -10.791 -0.127 2.959 1.00 92.94 109 LYS A C 1
ATOM 841 O O . LYS A 1 109 ? -9.886 0.646 2.657 1.00 92.94 109 LYS A O 1
ATOM 846 N N . ALA A 1 110 ? -10.937 -1.323 2.392 1.00 94.38 110 ALA A N 1
ATOM 847 C CA . ALA A 1 110 ? -10.010 -1.831 1.394 1.00 94.38 110 ALA A CA 1
ATOM 848 C C . ALA A 1 110 ? -10.004 -0.948 0.139 1.00 94.38 110 ALA A C 1
ATOM 850 O O . ALA A 1 110 ? -8.949 -0.476 -0.274 1.00 94.38 110 ALA A O 1
ATOM 851 N N . LEU A 1 111 ? -11.177 -0.624 -0.414 1.00 94.25 111 LEU A N 1
ATOM 852 C CA . LEU A 1 111 ? -11.301 0.270 -1.570 1.00 94.25 111 LEU A CA 1
ATOM 853 C C . LEU A 1 111 ? -10.782 1.681 -1.271 1.00 94.25 111 LEU A C 1
ATOM 855 O O . LEU A 1 111 ? -10.151 2.299 -2.130 1.00 94.25 111 LEU A O 1
ATOM 859 N N . ALA A 1 112 ? -11.008 2.184 -0.056 1.00 93.56 112 ALA A N 1
ATOM 860 C CA . ALA A 1 112 ? -10.503 3.487 0.353 1.00 93.56 112 ALA A CA 1
ATOM 861 C C . ALA A 1 112 ? -8.975 3.569 0.385 1.00 93.56 112 ALA A C 1
ATOM 863 O O . ALA A 1 112 ? -8.420 4.618 0.068 1.00 93.56 112 ALA A O 1
ATOM 864 N N . ALA A 1 113 ? -8.304 2.481 0.765 1.00 93.44 113 ALA A N 1
ATOM 865 C CA . ALA A 1 113 ? -6.849 2.377 0.745 1.00 93.44 113 ALA A CA 1
ATOM 866 C C . ALA A 1 113 ? -6.309 2.074 -0.665 1.00 93.44 113 ALA A C 1
ATOM 868 O O . ALA A 1 113 ? -5.242 2.568 -1.040 1.00 93.44 113 ALA A O 1
ATOM 869 N N . LEU A 1 114 ? -7.058 1.308 -1.463 1.00 94.44 114 LEU A N 1
ATOM 870 C CA . LEU A 1 114 ? -6.654 0.858 -2.794 1.00 94.44 114 LEU A CA 1
ATOM 871 C C . LEU A 1 114 ? -6.558 2.021 -3.785 1.00 94.44 114 LEU A C 1
ATOM 873 O O . LEU A 1 114 ? -5.548 2.161 -4.468 1.00 94.44 114 LEU A O 1
ATOM 877 N N . VAL A 1 115 ? -7.574 2.887 -3.830 1.00 93.38 115 VAL A N 1
ATOM 878 C CA . VAL A 1 115 ? -7.634 4.017 -4.774 1.00 93.38 115 VAL A CA 1
ATOM 879 C C . VAL A 1 115 ? -6.413 4.949 -4.679 1.00 93.38 115 VAL A C 1
ATOM 881 O O . VAL A 1 115 ? -5.748 5.133 -5.700 1.00 93.38 115 VAL A O 1
ATOM 884 N N . PRO A 1 116 ? -6.066 5.535 -3.512 1.00 91.25 116 PRO A N 1
ATOM 885 C CA . PRO A 1 116 ? -4.896 6.405 -3.411 1.00 91.25 116 PRO A CA 1
ATOM 886 C C . PRO A 1 116 ? -3.589 5.641 -3.644 1.00 91.25 116 PRO A C 1
ATOM 888 O O . PRO A 1 116 ? -2.678 6.188 -4.254 1.00 91.25 116 PRO A O 1
ATOM 891 N N . THR A 1 117 ? -3.499 4.376 -3.224 1.00 93.00 117 THR A N 1
ATOM 892 C CA . THR A 1 117 ? -2.313 3.541 -3.458 1.00 93.00 117 THR A CA 1
ATOM 893 C C . THR A 1 117 ? -2.040 3.340 -4.945 1.00 93.00 117 THR A C 1
ATOM 895 O O . THR A 1 117 ? -0.919 3.565 -5.399 1.00 93.00 117 THR A O 1
ATOM 898 N N . ILE A 1 118 ? -3.056 2.936 -5.710 1.00 95.06 118 ILE A N 1
ATOM 899 C CA . ILE A 1 118 ? -2.932 2.728 -7.154 1.00 95.06 118 ILE A CA 1
ATOM 900 C C . ILE A 1 118 ? -2.607 4.053 -7.843 1.00 95.06 118 ILE A C 1
ATOM 902 O O . ILE A 1 118 ? -1.691 4.106 -8.660 1.00 95.06 118 ILE A O 1
ATOM 906 N N . ALA A 1 119 ? -3.310 5.131 -7.478 1.00 94.25 119 ALA A N 1
ATOM 907 C CA . ALA A 1 119 ? -3.075 6.450 -8.053 1.00 94.25 119 ALA A CA 1
ATOM 908 C C . ALA A 1 119 ? -1.625 6.912 -7.846 1.00 94.25 119 ALA A C 1
ATOM 910 O O . ALA A 1 119 ? -0.981 7.337 -8.800 1.00 94.25 119 ALA A O 1
ATOM 911 N N . ILE A 1 120 ? -1.090 6.775 -6.628 1.00 92.88 120 ILE A N 1
ATOM 912 C CA . ILE A 1 120 ? 0.301 7.129 -6.316 1.00 92.88 120 ILE A CA 1
ATOM 913 C C . ILE A 1 120 ? 1.271 6.209 -7.060 1.00 92.88 120 ILE A C 1
ATOM 915 O O . ILE A 1 120 ? 2.213 6.702 -7.670 1.00 92.88 120 ILE A O 1
ATOM 919 N N . SER A 1 121 ? 1.036 4.896 -7.063 1.00 94.56 121 SER A N 1
ATOM 920 C CA . SER A 1 121 ? 1.928 3.927 -7.716 1.00 94.56 121 SER A CA 1
ATOM 921 C C . SER A 1 121 ? 2.03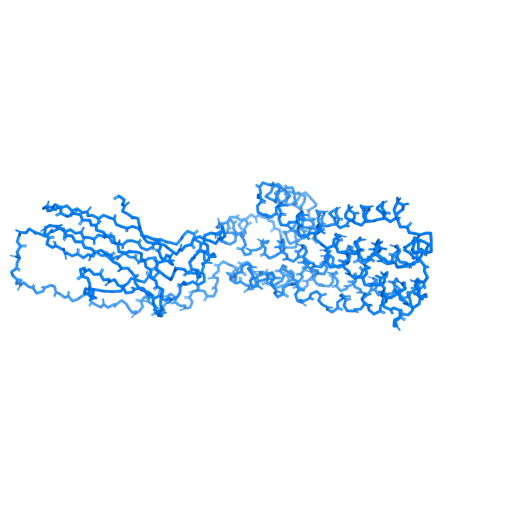2 4.178 -9.222 1.00 94.56 121 SER A C 1
ATOM 923 O O . SER A 1 121 ? 3.134 4.208 -9.766 1.00 94.56 121 SER A O 1
ATOM 925 N N . TYR A 1 122 ? 0.909 4.440 -9.897 1.00 95.81 122 TYR A N 1
ATOM 926 C CA . TYR A 1 122 ? 0.912 4.774 -11.321 1.00 95.81 122 TYR A CA 1
ATOM 927 C C . TYR A 1 122 ? 1.422 6.177 -11.616 1.00 95.81 122 TYR A C 1
ATOM 929 O O . TYR A 1 122 ? 2.107 6.352 -12.618 1.00 95.81 122 TYR A O 1
ATOM 937 N N . ALA A 1 123 ? 1.155 7.165 -10.759 1.00 95.31 123 ALA A N 1
ATOM 938 C CA . ALA A 1 123 ? 1.753 8.488 -10.912 1.00 95.31 123 ALA A CA 1
ATOM 939 C C . ALA A 1 123 ? 3.284 8.404 -10.831 1.00 95.31 123 ALA A C 1
ATOM 941 O O . ALA A 1 123 ? 3.980 8.941 -11.685 1.00 95.31 123 ALA A O 1
ATOM 942 N N . MET A 1 124 ? 3.806 7.670 -9.849 1.00 94.81 124 MET A N 1
ATOM 943 C CA . MET A 1 124 ? 5.237 7.419 -9.678 1.00 94.81 124 MET A CA 1
ATOM 944 C C . MET A 1 124 ? 5.836 6.642 -10.853 1.00 94.81 124 MET A C 1
ATOM 946 O O . MET A 1 124 ? 6.896 7.013 -11.354 1.00 94.81 124 MET A O 1
ATOM 950 N N . TYR A 1 125 ? 5.132 5.623 -11.349 1.00 95.12 125 TYR A N 1
ATOM 951 C CA . TYR A 1 125 ? 5.551 4.897 -12.546 1.00 95.12 125 TYR A CA 1
ATOM 952 C C . TYR A 1 125 ? 5.556 5.786 -13.799 1.00 95.12 125 TYR A C 1
ATOM 954 O O . TYR A 1 125 ? 6.497 5.741 -14.583 1.00 95.12 125 TYR A O 1
ATOM 962 N N . GLY A 1 126 ? 4.550 6.647 -13.967 1.00 95.12 126 GLY A N 1
ATOM 963 C CA . GLY A 1 126 ? 4.482 7.609 -15.067 1.00 95.12 126 GLY A CA 1
ATOM 964 C C . GLY A 1 126 ? 5.600 8.651 -15.013 1.00 95.12 126 GLY A C 1
ATOM 965 O O . GLY A 1 126 ? 6.218 8.928 -16.036 1.00 95.12 126 GLY A O 1
ATOM 966 N N . VAL A 1 127 ? 5.914 9.177 -13.824 1.00 95.06 127 VAL A N 1
ATOM 967 C CA . VAL A 1 127 ? 7.067 10.071 -13.607 1.00 95.06 127 VAL A CA 1
ATOM 968 C C . VAL A 1 127 ? 8.369 9.371 -13.986 1.00 95.06 127 VAL A C 1
ATOM 970 O O . VAL A 1 127 ? 9.190 9.950 -14.693 1.00 95.06 127 VAL A O 1
ATOM 973 N N . PHE A 1 128 ? 8.537 8.116 -13.570 1.00 94.69 128 PHE A N 1
ATOM 974 C CA . PHE A 1 128 ? 9.687 7.301 -13.938 1.00 94.69 128 PHE A CA 1
ATOM 975 C C . PHE A 1 128 ? 9.801 7.120 -15.462 1.00 94.69 128 PHE A C 1
ATOM 977 O O . PHE A 1 128 ? 10.848 7.419 -16.032 1.00 94.69 128 PHE A O 1
ATOM 984 N N . LEU A 1 129 ? 8.725 6.708 -16.143 1.00 94.56 129 LEU A N 1
ATOM 985 C CA . LEU A 1 129 ? 8.725 6.549 -17.602 1.00 94.56 129 LEU A CA 1
ATOM 986 C C . LEU A 1 129 ? 9.006 7.871 -18.324 1.00 94.56 129 LEU A C 1
ATOM 988 O O . LEU A 1 129 ? 9.775 7.887 -19.281 1.00 94.56 129 LEU A O 1
ATOM 992 N N . GLY A 1 130 ? 8.431 8.981 -17.854 1.00 94.56 130 GLY A N 1
ATOM 993 C CA . GLY A 1 130 ? 8.696 10.313 -18.397 1.00 94.56 130 GLY A CA 1
ATOM 994 C C . GLY A 1 130 ? 10.163 10.722 -18.247 1.00 94.56 130 GLY A C 1
ATOM 995 O O . GLY A 1 130 ? 10.759 11.229 -19.194 1.00 94.56 130 GLY A O 1
ATOM 996 N N . ALA A 1 131 ? 10.772 10.437 -17.094 1.00 94.00 131 ALA A N 1
ATOM 997 C CA . ALA A 1 131 ? 12.190 10.689 -16.858 1.00 94.00 131 ALA A CA 1
ATOM 998 C C . ALA A 1 131 ? 13.083 9.833 -17.775 1.00 94.00 131 ALA A C 1
ATOM 1000 O O . ALA A 1 131 ? 14.023 10.351 -18.375 1.00 94.00 131 ALA A O 1
ATOM 1001 N N . VAL A 1 132 ? 12.768 8.543 -17.940 1.00 92.69 132 VAL A N 1
ATOM 1002 C CA . VAL A 1 132 ? 13.495 7.654 -18.861 1.00 92.69 132 VAL A CA 1
ATOM 1003 C C . VAL A 1 132 ? 13.353 8.132 -20.307 1.00 92.69 132 VAL A C 1
ATOM 1005 O O . VAL A 1 132 ? 14.354 8.227 -21.008 1.00 92.69 132 VAL A O 1
ATOM 1008 N N . ALA A 1 133 ? 12.148 8.492 -20.750 1.00 92.69 133 ALA A N 1
ATOM 1009 C CA . ALA A 1 133 ? 11.921 8.994 -22.105 1.00 92.69 133 ALA A CA 1
ATOM 1010 C C . ALA A 1 133 ? 12.676 10.302 -22.396 1.00 92.69 133 ALA A C 1
ATOM 1012 O O . ALA A 1 133 ? 13.136 10.501 -23.517 1.00 92.69 133 ALA A O 1
ATOM 1013 N N . ALA A 1 134 ? 12.802 11.187 -21.403 1.00 91.94 134 ALA A N 1
ATOM 1014 C CA . ALA A 1 134 ? 13.440 12.490 -21.572 1.00 91.94 134 ALA A CA 1
ATOM 1015 C C . ALA A 1 134 ? 14.975 12.447 -21.483 1.00 91.94 134 ALA A C 1
ATOM 1017 O O . ALA A 1 134 ? 15.641 13.224 -22.164 1.00 91.94 134 ALA A O 1
ATOM 1018 N N . PHE A 1 135 ? 15.540 11.579 -20.638 1.00 89.62 135 PHE A N 1
ATOM 1019 C CA . PHE A 1 135 ? 16.958 11.662 -20.263 1.00 89.62 135 PHE A CA 1
ATOM 1020 C C . PHE A 1 135 ? 17.735 10.345 -20.386 1.00 89.62 135 PHE A C 1
ATOM 1022 O O . PHE A 1 135 ? 18.968 10.372 -20.351 1.00 89.62 135 PHE A O 1
ATOM 1029 N N . ALA A 1 136 ? 17.070 9.189 -20.509 1.00 88.19 136 ALA A N 1
ATOM 1030 C CA . ALA A 1 136 ? 17.787 7.924 -20.632 1.00 88.19 136 ALA A CA 1
ATOM 1031 C C . ALA A 1 136 ? 18.363 7.736 -22.037 1.00 88.19 136 ALA A C 1
ATOM 1033 O O . ALA A 1 136 ? 17.883 8.266 -23.039 1.00 88.19 136 ALA A O 1
ATOM 1034 N N . ARG A 1 137 ? 19.416 6.925 -22.110 1.00 88.19 137 ARG A N 1
ATOM 1035 C CA . ARG A 1 137 ? 20.067 6.591 -23.377 1.00 88.19 137 ARG A CA 1
ATOM 1036 C C . ARG A 1 137 ? 19.174 5.662 -24.210 1.00 88.19 137 ARG A C 1
ATOM 1038 O O . ARG A 1 137 ? 18.473 4.839 -23.618 1.00 88.19 137 ARG A O 1
ATOM 1045 N N . PRO A 1 138 ? 19.223 5.722 -25.557 1.00 86.06 138 PRO A N 1
ATOM 1046 C CA . PRO A 1 138 ? 18.292 4.981 -26.416 1.00 86.06 138 PRO A CA 1
ATOM 1047 C C . PRO A 1 138 ? 18.283 3.466 -26.182 1.00 86.06 138 PRO A C 1
ATOM 1049 O O . PRO A 1 138 ? 17.226 2.841 -26.194 1.00 86.06 138 PRO A O 1
ATOM 1052 N N . ASN A 1 139 ? 19.452 2.880 -25.907 1.00 84.38 139 ASN A N 1
ATOM 1053 C CA . ASN A 1 139 ? 19.593 1.459 -25.592 1.00 84.38 139 ASN A CA 1
ATOM 1054 C C . ASN A 1 139 ? 18.845 1.072 -24.305 1.00 84.38 139 ASN A C 1
ATOM 1056 O O . ASN A 1 139 ? 18.112 0.088 -24.300 1.00 84.38 139 ASN A O 1
ATOM 1060 N N . VAL A 1 140 ? 18.966 1.870 -23.242 1.00 85.81 140 VAL A N 1
ATOM 1061 C CA . VAL A 1 140 ? 18.277 1.613 -21.967 1.00 85.81 140 VAL A CA 1
ATOM 1062 C C . VAL A 1 140 ? 16.784 1.917 -22.075 1.00 85.81 140 VAL A C 1
ATOM 1064 O O . VAL A 1 140 ? 15.962 1.137 -21.602 1.00 85.81 140 VAL A O 1
ATOM 1067 N N . ALA A 1 141 ? 16.418 3.009 -22.751 1.00 87.38 141 ALA A N 1
ATOM 1068 C CA . ALA A 1 141 ? 15.022 3.362 -22.982 1.00 87.38 141 ALA A CA 1
ATOM 1069 C C . ALA A 1 141 ? 14.284 2.238 -23.729 1.00 87.38 141 ALA A C 1
ATOM 1071 O O . ALA A 1 141 ? 13.211 1.821 -23.301 1.00 87.38 141 ALA A O 1
ATOM 1072 N N . SER A 1 142 ? 14.881 1.679 -24.786 1.00 86.00 142 SER A N 1
ATOM 1073 C CA . SER A 1 142 ? 14.264 0.584 -25.545 1.00 86.00 142 SER A CA 1
ATOM 1074 C C . SER A 1 142 ? 13.976 -0.667 -24.703 1.00 86.00 142 SER A C 1
ATOM 1076 O O . SER A 1 142 ? 12.976 -1.337 -24.947 1.00 86.00 142 SER A O 1
ATOM 1078 N N . ASP A 1 143 ? 14.799 -0.956 -23.688 1.00 85.56 143 ASP A N 1
ATOM 1079 C CA . ASP A 1 143 ? 14.598 -2.093 -22.784 1.00 85.56 143 ASP A CA 1
ATOM 1080 C C . ASP A 1 143 ? 13.514 -1.810 -21.729 1.00 85.56 143 ASP A C 1
ATOM 1082 O O . ASP A 1 143 ? 12.657 -2.656 -21.473 1.00 85.56 143 ASP A O 1
ATOM 1086 N N . VAL A 1 144 ? 13.473 -0.587 -21.184 1.00 87.06 144 VAL A N 1
ATOM 1087 C CA . VAL A 1 144 ? 12.428 -0.152 -20.237 1.00 87.06 144 VAL A CA 1
ATOM 1088 C C . VAL A 1 144 ? 11.043 -0.137 -20.891 1.00 87.06 144 VAL A C 1
ATOM 1090 O O . VAL A 1 144 ? 10.065 -0.564 -20.275 1.00 87.06 144 VAL A O 1
ATOM 1093 N N . PHE A 1 145 ? 10.949 0.325 -22.141 1.00 90.94 145 PHE A N 1
ATOM 1094 C CA . PHE A 1 145 ? 9.685 0.458 -22.875 1.00 90.94 145 PHE A CA 1
ATOM 1095 C C . PHE A 1 145 ? 9.199 -0.845 -23.539 1.00 90.94 145 PHE A C 1
ATOM 1097 O O . PHE A 1 145 ? 8.268 -0.828 -24.346 1.00 90.94 145 PHE A O 1
ATOM 1104 N N . GLN A 1 146 ? 9.773 -1.997 -23.186 1.00 87.81 146 GLN A N 1
ATOM 1105 C CA . GLN A 1 146 ? 9.289 -3.288 -23.665 1.00 87.81 146 GLN A CA 1
ATOM 1106 C C . GLN A 1 146 ? 7.877 -3.596 -23.148 1.00 87.81 146 GLN A C 1
ATOM 1108 O O . GLN A 1 146 ? 7.599 -3.549 -21.946 1.00 87.81 146 GLN A O 1
ATOM 1113 N N . ALA A 1 147 ? 6.993 -4.008 -24.062 1.00 86.56 147 ALA A N 1
ATOM 1114 C CA . ALA A 1 147 ? 5.590 -4.288 -23.757 1.00 86.56 147 ALA A CA 1
ATOM 1115 C C . ALA A 1 147 ? 5.376 -5.290 -22.597 1.00 86.56 147 ALA A C 1
ATOM 1117 O O . ALA A 1 147 ? 4.535 -5.006 -21.740 1.00 86.56 147 ALA A O 1
ATOM 1118 N N . PRO A 1 148 ? 6.130 -6.406 -22.476 1.00 84.06 148 PRO A N 1
ATOM 1119 C CA . PRO A 1 148 ? 5.973 -7.325 -21.347 1.00 84.06 148 PRO A CA 1
ATOM 1120 C C . PRO A 1 148 ? 6.277 -6.686 -19.987 1.00 84.06 148 PRO A C 1
ATOM 1122 O O . PRO A 1 148 ? 5.602 -6.997 -19.005 1.00 84.06 148 PRO A O 1
ATOM 1125 N N . ARG A 1 149 ? 7.253 -5.769 -19.913 1.00 85.62 149 ARG A N 1
ATOM 1126 C CA . ARG A 1 149 ? 7.638 -5.103 -18.658 1.00 85.62 149 ARG A CA 1
ATOM 1127 C C . ARG A 1 149 ? 6.580 -4.096 -18.224 1.00 85.62 149 ARG A C 1
ATOM 1129 O O . ARG A 1 149 ? 6.149 -4.127 -17.073 1.00 85.62 149 ARG A O 1
ATOM 1136 N N . ILE A 1 150 ? 6.100 -3.276 -19.160 1.00 89.69 150 ILE A N 1
ATOM 1137 C CA . ILE A 1 150 ? 5.012 -2.319 -18.908 1.00 89.69 150 ILE A CA 1
ATOM 1138 C C . ILE A 1 150 ? 3.749 -3.057 -18.464 1.00 89.69 150 ILE A C 1
ATOM 1140 O O . ILE A 1 150 ? 3.122 -2.679 -17.474 1.00 89.69 150 ILE A O 1
ATOM 1144 N N . LEU A 1 151 ? 3.394 -4.140 -19.161 1.00 87.94 151 LEU A N 1
ATOM 1145 C CA . LEU A 1 151 ? 2.223 -4.932 -18.811 1.00 87.94 151 LEU A CA 1
ATOM 1146 C C . LEU A 1 151 ? 2.368 -5.588 -17.438 1.00 87.94 151 LEU A C 1
ATOM 1148 O O . LEU A 1 151 ? 1.416 -5.573 -16.666 1.00 87.94 151 LEU A O 1
ATOM 1152 N N . THR A 1 152 ? 3.547 -6.124 -17.113 1.00 87.56 152 THR A N 1
ATOM 1153 C CA . THR A 1 152 ? 3.825 -6.689 -15.785 1.00 87.56 152 THR A CA 1
ATOM 1154 C C . THR A 1 152 ? 3.632 -5.624 -14.709 1.00 87.56 152 THR A C 1
ATOM 1156 O O . THR A 1 152 ? 2.907 -5.856 -13.744 1.00 87.56 152 THR A O 1
ATOM 1159 N N . GLN A 1 153 ? 4.183 -4.423 -14.895 1.00 90.88 153 GLN A N 1
ATOM 1160 C CA . GLN A 1 153 ? 3.999 -3.337 -13.938 1.00 90.88 153 GLN A CA 1
ATOM 1161 C C . GLN A 1 153 ? 2.517 -2.978 -13.766 1.00 90.88 153 GLN A C 1
ATOM 1163 O O . GLN A 1 153 ? 2.026 -2.889 -12.640 1.00 90.88 153 GLN A O 1
ATOM 1168 N N . LEU A 1 154 ? 1.795 -2.801 -14.874 1.00 93.50 154 LEU A N 1
ATOM 1169 C CA . LEU A 1 154 ? 0.387 -2.409 -14.867 1.00 93.50 154 LEU A CA 1
ATOM 1170 C C . LEU A 1 154 ? -0.514 -3.498 -14.261 1.00 93.50 154 LEU A C 1
ATOM 1172 O O . LEU A 1 154 ? -1.463 -3.193 -13.548 1.00 93.50 154 LEU A O 1
ATOM 1176 N N . LEU A 1 155 ? -0.205 -4.770 -14.509 1.00 93.31 155 LEU A N 1
ATOM 1177 C CA . LEU A 1 155 ? -0.975 -5.906 -14.012 1.00 93.31 155 LEU A CA 1
ATOM 1178 C C . LEU A 1 155 ? -0.719 -6.167 -12.525 1.00 93.31 155 LEU A C 1
ATOM 1180 O O . LEU A 1 155 ? -1.666 -6.318 -11.759 1.00 93.31 155 LEU A O 1
ATOM 1184 N N . PHE A 1 156 ? 0.546 -6.217 -12.099 1.00 94.06 156 PHE A N 1
ATOM 1185 C CA . PHE A 1 156 ? 0.897 -6.615 -10.734 1.00 94.06 156 PHE A CA 1
ATOM 1186 C C . PHE A 1 156 ? 0.760 -5.487 -9.709 1.00 94.06 156 PHE A C 1
ATOM 1188 O O . PHE A 1 156 ? 0.550 -5.778 -8.535 1.00 94.06 156 PHE A O 1
ATOM 1195 N N . THR A 1 157 ? 0.804 -4.214 -10.117 1.00 95.38 157 THR A N 1
ATOM 1196 C CA . THR A 1 157 ? 0.603 -3.071 -9.204 1.00 95.38 157 THR A CA 1
ATOM 1197 C C . THR A 1 157 ? -0.712 -3.149 -8.406 1.00 95.38 157 THR A C 1
ATOM 1199 O O . THR A 1 157 ? -0.658 -3.110 -7.175 1.00 95.38 157 THR A O 1
ATOM 1202 N N . PRO A 1 158 ? -1.901 -3.274 -9.030 1.00 96.19 158 PRO A N 1
ATOM 1203 C CA . PRO A 1 158 ? -3.160 -3.338 -8.288 1.00 96.19 158 PRO A CA 1
ATOM 1204 C C . PRO A 1 158 ? -3.308 -4.636 -7.487 1.00 96.19 158 PRO A C 1
ATOM 1206 O O . PRO A 1 158 ? -3.936 -4.617 -6.432 1.00 96.19 158 PRO A O 1
ATOM 1209 N N . LEU A 1 159 ? -2.711 -5.736 -7.955 1.00 96.62 159 LEU A N 1
ATOM 1210 C CA . LEU A 1 159 ? -2.753 -7.033 -7.276 1.00 96.62 159 LEU A CA 1
ATOM 1211 C C . LEU A 1 159 ? -1.893 -7.038 -6.005 1.00 96.62 159 LEU A C 1
ATOM 1213 O O . LEU A 1 159 ? -2.350 -7.437 -4.943 1.00 96.62 159 LEU A O 1
ATOM 1217 N N . LEU A 1 160 ? -0.669 -6.508 -6.067 1.00 96.44 160 LEU A N 1
ATOM 1218 C CA . LEU A 1 160 ? 0.175 -6.341 -4.879 1.00 96.44 160 LEU A CA 1
ATOM 1219 C C . LEU A 1 160 ? -0.459 -5.391 -3.861 1.00 96.44 160 LEU A C 1
ATOM 1221 O O . LEU A 1 160 ? -0.381 -5.637 -2.654 1.00 96.44 160 LEU A O 1
ATOM 1225 N N . ALA A 1 161 ? -1.119 -4.334 -4.341 1.00 96.56 161 ALA A N 1
ATOM 1226 C CA . ALA A 1 161 ? -1.870 -3.439 -3.476 1.00 96.56 161 ALA A CA 1
ATOM 1227 C C . ALA A 1 161 ? -3.045 -4.160 -2.800 1.00 96.56 161 ALA A C 1
ATOM 1229 O O . ALA A 1 161 ? -3.212 -4.026 -1.589 1.00 96.56 161 ALA A O 1
ATOM 1230 N N . GLY A 1 162 ? -3.820 -4.953 -3.546 1.00 95.94 162 GLY A N 1
ATOM 1231 C CA . GLY A 1 162 ? -4.901 -5.785 -3.011 1.00 95.94 162 GLY A CA 1
ATOM 1232 C C . GLY A 1 162 ? -4.417 -6.726 -1.908 1.00 95.94 162 GLY A C 1
ATOM 1233 O O . GLY A 1 162 ? -4.921 -6.658 -0.782 1.00 95.94 162 GLY A O 1
ATOM 1234 N N . TRP A 1 163 ? -3.381 -7.512 -2.201 1.00 95.44 163 TRP A N 1
ATOM 1235 C CA . TRP A 1 163 ? -2.717 -8.399 -1.245 1.00 95.44 163 TRP A CA 1
ATOM 1236 C C . TRP A 1 163 ? -2.316 -7.667 0.040 1.00 95.44 163 TRP A C 1
ATOM 1238 O O . TRP A 1 163 ? -2.725 -8.042 1.143 1.00 95.44 163 TRP A O 1
ATOM 1248 N N . SER A 1 164 ? -1.546 -6.585 -0.097 1.00 95.19 164 SER A N 1
ATOM 1249 C CA . SER A 1 164 ? -1.006 -5.831 1.037 1.00 95.19 164 SER A CA 1
ATOM 1250 C C . SER A 1 164 ? -2.111 -5.215 1.904 1.00 95.19 164 SER A C 1
ATOM 1252 O O . SER A 1 164 ? -2.018 -5.211 3.134 1.00 95.19 164 SER A O 1
ATOM 1254 N N . ILE A 1 165 ? -3.212 -4.768 1.290 1.00 95.25 165 ILE A N 1
ATOM 1255 C CA . ILE A 1 165 ? -4.384 -4.254 2.007 1.00 95.25 165 ILE A CA 1
ATOM 1256 C C . ILE A 1 165 ? -5.070 -5.360 2.805 1.00 95.25 165 ILE A C 1
ATOM 1258 O O . ILE A 1 165 ? -5.311 -5.178 3.999 1.00 95.25 165 ILE A O 1
ATOM 1262 N N . TRP A 1 166 ? -5.389 -6.499 2.184 1.00 93.38 166 TRP A N 1
ATOM 1263 C CA . TRP A 1 166 ? -6.100 -7.576 2.879 1.00 93.38 166 TRP A CA 1
ATOM 1264 C C . TRP A 1 166 ? -5.286 -8.142 4.030 1.00 93.38 166 TRP A C 1
ATOM 1266 O O . TRP A 1 166 ? -5.797 -8.280 5.145 1.00 93.38 166 TRP A O 1
ATOM 1276 N N . VAL A 1 167 ? -4.004 -8.398 3.787 1.00 91.00 167 VAL A N 1
ATOM 1277 C CA . VAL A 1 167 ? -3.082 -8.884 4.810 1.00 91.00 167 VAL A CA 1
ATOM 1278 C C . VAL A 1 167 ? -2.886 -7.838 5.909 1.00 91.00 167 VAL A C 1
ATOM 1280 O O . VAL A 1 167 ? -2.976 -8.165 7.094 1.00 91.00 167 VAL A O 1
ATOM 1283 N N . GLY A 1 168 ? -2.707 -6.567 5.547 1.00 91.62 168 GLY A N 1
ATOM 1284 C CA . GLY A 1 168 ? -2.576 -5.468 6.502 1.00 91.62 168 GLY A CA 1
ATOM 1285 C C . GLY A 1 168 ? -3.808 -5.302 7.395 1.00 91.62 168 GLY A C 1
ATOM 1286 O O . GLY A 1 168 ? -3.663 -5.137 8.606 1.00 91.62 168 GLY A O 1
ATOM 1287 N N . ILE A 1 169 ? -5.018 -5.421 6.839 1.00 91.00 169 ILE A N 1
ATOM 1288 C CA . ILE A 1 169 ? -6.278 -5.403 7.599 1.00 91.00 169 ILE A CA 1
ATOM 1289 C C . ILE A 1 169 ? -6.372 -6.629 8.521 1.00 91.00 169 ILE A C 1
ATOM 1291 O O . ILE A 1 169 ? -6.739 -6.501 9.690 1.00 91.00 169 ILE A O 1
ATOM 1295 N N . ALA A 1 170 ? -6.010 -7.818 8.032 1.00 88.31 170 ALA A N 1
ATOM 1296 C CA . ALA A 1 170 ? -6.027 -9.044 8.831 1.00 88.31 170 ALA A CA 1
ATOM 1297 C C . ALA A 1 170 ? -5.113 -8.939 10.063 1.00 88.31 170 ALA A C 1
ATOM 1299 O O . ALA A 1 170 ? -5.497 -9.308 11.178 1.00 88.31 170 ALA A O 1
ATOM 1300 N N . ILE A 1 171 ? -3.903 -8.412 9.864 1.00 87.75 171 ILE A N 1
ATOM 1301 C CA . ILE A 1 171 ? -2.908 -8.222 10.919 1.00 87.75 171 ILE A CA 1
ATOM 1302 C C . ILE A 1 171 ? -3.342 -7.098 11.863 1.00 87.75 171 ILE A C 1
ATOM 1304 O O . ILE A 1 171 ? -3.252 -7.253 13.084 1.00 87.75 171 ILE A O 1
ATOM 1308 N N . SER A 1 172 ? -3.853 -5.982 11.338 1.00 87.38 172 SER A N 1
ATOM 1309 C CA . SER A 1 172 ? -4.285 -4.845 12.156 1.00 87.38 172 SER A CA 1
ATOM 1310 C C . SER A 1 172 ? -5.489 -5.184 13.039 1.00 87.38 172 SER A C 1
ATOM 1312 O O . SER A 1 172 ? -5.566 -4.712 14.171 1.00 87.38 172 SER A O 1
ATOM 1314 N N . ALA A 1 173 ? -6.364 -6.100 12.614 1.00 84.19 173 ALA A N 1
ATOM 1315 C CA . ALA A 1 173 ? -7.441 -6.619 13.459 1.00 84.19 173 ALA A CA 1
ATOM 1316 C C . ALA A 1 173 ? -6.919 -7.273 14.754 1.00 84.19 173 ALA A C 1
ATOM 1318 O O . ALA A 1 173 ? -7.540 -7.148 15.816 1.00 84.19 173 ALA A O 1
ATOM 1319 N N . ARG A 1 174 ? -5.766 -7.951 14.669 1.00 79.69 174 ARG A N 1
ATOM 1320 C CA . ARG A 1 174 ? -5.159 -8.729 15.763 1.00 79.69 174 ARG A CA 1
ATOM 1321 C C . ARG A 1 174 ? -4.083 -7.966 16.533 1.00 79.69 174 ARG A C 1
ATOM 1323 O O . ARG A 1 174 ? -3.777 -8.329 17.666 1.00 79.69 174 ARG A O 1
ATOM 1330 N N . SER A 1 175 ? -3.516 -6.919 15.943 1.00 80.25 175 SER A N 1
ATOM 1331 C CA . SER A 1 175 ? -2.464 -6.127 16.574 1.00 80.25 175 SER A CA 1
ATOM 1332 C C . SER A 1 175 ? -3.021 -5.137 17.601 1.00 80.25 175 SER A C 1
ATOM 1334 O O . SER A 1 175 ? -4.136 -4.620 17.488 1.00 80.25 175 SER A O 1
ATOM 1336 N N . SER A 1 176 ? -2.210 -4.848 18.617 1.00 78.62 176 SER A N 1
ATOM 1337 C CA . SER A 1 176 ? -2.440 -3.759 19.570 1.00 78.62 176 SER A CA 1
ATOM 1338 C C . SER A 1 176 ? -1.672 -2.481 19.229 1.00 78.62 176 SER A C 1
ATOM 1340 O O . SER A 1 176 ? -1.861 -1.482 19.913 1.00 78.62 176 SER A O 1
ATOM 1342 N N . ASP A 1 177 ? -0.774 -2.532 18.243 1.00 81.00 177 ASP A N 1
ATOM 1343 C CA . ASP A 1 177 ? 0.098 -1.426 17.839 1.00 81.00 177 ASP A CA 1
ATOM 1344 C C . ASP A 1 177 ? 0.116 -1.313 16.309 1.00 81.00 177 ASP A C 1
ATOM 1346 O O . ASP A 1 177 ? 0.307 -2.310 15.597 1.00 81.00 177 ASP A O 1
ATOM 1350 N N . VAL A 1 178 ? -0.089 -0.095 15.804 1.00 81.38 178 VAL A N 1
ATOM 1351 C CA . VAL A 1 178 ? -0.109 0.193 14.367 1.00 81.38 178 VAL A CA 1
ATOM 1352 C C . VAL A 1 178 ? 1.236 -0.137 13.717 1.00 81.38 178 VAL A C 1
ATOM 1354 O O . VAL A 1 178 ? 1.276 -0.682 12.619 1.00 81.38 178 VAL A O 1
ATOM 1357 N N . ARG A 1 179 ? 2.353 0.142 14.396 1.00 83.00 179 ARG A N 1
ATOM 1358 C CA . ARG A 1 179 ? 3.699 -0.043 13.834 1.00 83.00 179 ARG A CA 1
ATOM 1359 C C . ARG A 1 179 ? 4.030 -1.512 13.643 1.00 83.00 179 ARG A C 1
ATOM 1361 O O . ARG A 1 179 ? 4.564 -1.885 12.605 1.00 83.00 179 ARG A O 1
ATOM 1368 N N . VAL A 1 180 ? 3.676 -2.344 14.621 1.00 80.81 180 VAL A N 1
ATOM 1369 C CA . VAL A 1 180 ? 3.852 -3.799 14.521 1.00 80.81 180 VAL A CA 1
ATOM 1370 C C . VAL A 1 180 ? 3.000 -4.343 13.376 1.00 80.81 180 VAL A C 1
ATOM 1372 O O . VAL A 1 180 ? 3.493 -5.121 12.564 1.00 80.81 180 VAL A O 1
ATOM 1375 N N . ALA A 1 181 ? 1.752 -3.876 13.254 1.00 83.31 181 ALA A N 1
ATOM 1376 C CA . ALA A 1 181 ? 0.886 -4.278 12.149 1.00 83.31 181 ALA A CA 1
ATOM 1377 C C . ALA A 1 181 ? 1.466 -3.879 10.785 1.00 83.31 181 ALA A C 1
ATOM 1379 O O . ALA A 1 181 ? 1.476 -4.693 9.866 1.00 83.31 181 ALA A O 1
ATOM 1380 N N . GLN A 1 182 ? 2.007 -2.666 10.671 1.00 88.56 182 GLN A N 1
ATOM 1381 C CA . GLN A 1 182 ? 2.649 -2.180 9.454 1.00 88.56 182 GLN A CA 1
ATOM 1382 C C . GLN A 1 182 ? 3.898 -2.996 9.094 1.00 88.56 182 GLN A C 1
ATOM 1384 O O . GLN A 1 182 ? 4.069 -3.365 7.934 1.00 88.56 182 GLN A O 1
ATOM 1389 N N . GLN A 1 183 ? 4.772 -3.287 10.062 1.00 89.38 183 GLN A N 1
ATOM 1390 C CA . GLN A 1 183 ? 6.003 -4.045 9.818 1.00 89.38 183 GLN A CA 1
ATOM 1391 C C . GLN A 1 183 ? 5.702 -5.472 9.362 1.00 89.38 183 GLN A C 1
ATOM 1393 O O . GLN A 1 183 ? 6.232 -5.912 8.343 1.00 89.38 183 GLN A O 1
ATOM 1398 N N . ILE A 1 184 ? 4.810 -6.171 10.070 1.00 84.06 184 ILE A N 1
ATOM 1399 C CA . ILE A 1 184 ? 4.414 -7.534 9.698 1.00 84.06 184 ILE A CA 1
ATOM 1400 C C . ILE A 1 184 ? 3.667 -7.515 8.359 1.00 84.06 184 ILE A C 1
ATOM 1402 O O . ILE A 1 184 ? 3.932 -8.362 7.516 1.00 84.06 184 ILE A O 1
ATOM 1406 N N . GLY A 1 185 ? 2.792 -6.530 8.126 1.00 85.62 185 GLY A N 1
ATOM 1407 C CA . GLY A 1 185 ? 2.076 -6.383 6.856 1.00 85.62 185 GLY A CA 1
ATOM 1408 C C . GLY A 1 185 ? 3.014 -6.162 5.672 1.00 85.62 185 GLY A C 1
ATOM 1409 O O . GLY A 1 185 ? 2.850 -6.791 4.635 1.00 85.62 185 GLY A O 1
ATOM 1410 N N . THR A 1 186 ? 4.054 -5.346 5.852 1.00 88.31 186 THR A N 1
ATOM 1411 C CA . THR A 1 186 ? 5.069 -5.116 4.814 1.00 88.31 186 THR A CA 1
ATOM 1412 C C . THR A 1 186 ? 5.880 -6.383 4.532 1.00 88.31 186 THR A C 1
ATOM 1414 O O . THR A 1 186 ? 6.081 -6.740 3.374 1.00 88.31 186 THR A O 1
ATOM 1417 N N . LEU A 1 187 ? 6.310 -7.097 5.578 1.00 89.31 187 LEU A N 1
ATOM 1418 C CA . LEU A 1 187 ? 7.027 -8.370 5.435 1.00 89.31 187 LEU A CA 1
ATOM 1419 C C . LEU A 1 187 ? 6.164 -9.449 4.775 1.00 89.31 187 LEU A C 1
ATOM 1421 O O . LEU A 1 187 ? 6.662 -10.254 3.994 1.00 89.31 187 LEU A O 1
ATOM 1425 N N . ALA A 1 188 ? 4.863 -9.455 5.044 1.00 86.50 188 ALA A N 1
ATOM 1426 C CA . ALA A 1 188 ? 3.943 -10.407 4.443 1.00 86.50 188 ALA A CA 1
ATOM 1427 C C . ALA A 1 188 ? 3.706 -10.156 2.943 1.00 86.50 188 ALA A C 1
ATOM 1429 O O . ALA A 1 188 ? 3.181 -11.032 2.264 1.00 86.50 188 ALA A O 1
ATOM 1430 N N . SER A 1 189 ? 4.128 -9.011 2.398 1.00 90.31 189 SER A N 1
ATOM 1431 C CA . SER A 1 189 ? 4.154 -8.750 0.951 1.00 90.31 189 SER A CA 1
ATOM 1432 C C . SER A 1 189 ? 5.374 -9.346 0.242 1.00 90.31 189 SER A C 1
ATOM 1434 O O . SER A 1 189 ? 5.426 -9.323 -0.986 1.00 90.31 189 SER A O 1
ATOM 1436 N N . LEU A 1 190 ? 6.338 -9.918 0.974 1.00 90.75 190 LEU A N 1
ATOM 1437 C CA . LEU A 1 190 ? 7.533 -10.522 0.380 1.00 90.75 190 LEU A CA 1
ATOM 1438 C C . LEU A 1 190 ? 7.244 -11.700 -0.565 1.00 90.75 190 LEU A C 1
ATOM 1440 O O . LEU A 1 190 ? 7.885 -11.734 -1.608 1.00 90.75 190 LEU A O 1
ATOM 1444 N N . PRO A 1 191 ? 6.321 -12.645 -0.290 1.00 91.06 191 PRO A N 1
ATOM 1445 C CA . PRO A 1 191 ? 6.075 -13.759 -1.205 1.00 91.06 191 PRO A CA 1
ATOM 1446 C C . PRO A 1 191 ? 5.618 -13.336 -2.613 1.00 91.06 191 PRO A C 1
ATOM 1448 O O . PRO A 1 191 ? 6.273 -13.741 -3.576 1.00 91.06 191 PRO A O 1
ATOM 1451 N N . PRO A 1 192 ? 4.570 -12.503 -2.793 1.00 91.88 192 PRO A N 1
ATOM 1452 C CA . PRO A 1 192 ? 4.192 -12.072 -4.135 1.00 91.88 192 PRO A CA 1
ATOM 1453 C C . PRO A 1 192 ? 5.248 -11.148 -4.759 1.00 91.88 192 PRO A C 1
ATOM 1455 O O . PRO A 1 192 ? 5.488 -11.244 -5.962 1.00 91.88 192 PRO A O 1
ATOM 1458 N N . LEU A 1 193 ? 5.952 -10.333 -3.959 1.00 91.06 193 LEU A N 1
ATOM 1459 C CA . LEU A 1 193 ? 7.101 -9.569 -4.450 1.00 91.06 193 LEU A CA 1
ATOM 1460 C C . LEU A 1 193 ? 8.200 -10.485 -4.990 1.00 91.06 193 LEU A C 1
ATOM 1462 O O . LEU A 1 193 ? 8.674 -10.251 -6.092 1.00 91.06 193 LEU A O 1
ATOM 1466 N N . ALA A 1 194 ? 8.567 -11.549 -4.276 1.00 90.31 194 ALA A N 1
ATOM 1467 C CA . ALA A 1 194 ? 9.599 -12.492 -4.696 1.00 90.31 194 ALA A CA 1
ATOM 1468 C C . ALA A 1 194 ? 9.258 -13.138 -6.044 1.00 90.31 194 ALA A C 1
ATOM 1470 O O . ALA A 1 194 ? 10.123 -13.232 -6.912 1.00 90.31 194 ALA A O 1
ATOM 1471 N N . VAL A 1 195 ? 7.992 -13.505 -6.257 1.00 89.00 195 VAL A N 1
ATOM 1472 C CA . VAL A 1 195 ? 7.519 -14.020 -7.550 1.00 89.00 195 VAL A CA 1
ATOM 1473 C C . VAL A 1 195 ? 7.709 -12.978 -8.658 1.00 89.00 195 VAL A C 1
ATOM 1475 O O . VAL A 1 195 ? 8.268 -13.297 -9.707 1.00 89.00 195 VAL A O 1
ATOM 1478 N N . THR A 1 196 ? 7.321 -11.720 -8.420 1.00 86.56 196 THR A N 1
ATOM 1479 C CA . THR A 1 196 ? 7.529 -10.642 -9.404 1.00 86.56 196 THR A CA 1
ATOM 1480 C C . THR A 1 196 ? 9.008 -10.308 -9.621 1.00 86.56 196 THR A C 1
ATOM 1482 O O . THR A 1 196 ? 9.410 -10.025 -10.748 1.00 86.56 196 THR A O 1
ATOM 1485 N N . SER A 1 197 ? 9.848 -10.421 -8.588 1.00 84.50 197 SER A N 1
ATOM 1486 C CA . SER A 1 197 ? 11.298 -10.232 -8.680 1.00 84.50 197 SER A CA 1
ATOM 1487 C C . SER A 1 197 ? 11.938 -11.281 -9.577 1.00 84.50 197 SER A C 1
ATOM 1489 O O . SER A 1 197 ? 12.770 -10.943 -10.409 1.00 84.50 197 SER A O 1
ATOM 1491 N N . LEU A 1 198 ? 11.540 -12.551 -9.450 1.00 86.25 198 LEU A N 1
ATOM 1492 C CA . LEU A 1 198 ? 12.064 -13.633 -10.290 1.00 86.25 198 LEU A CA 1
ATOM 1493 C C . LEU A 1 198 ? 11.766 -13.405 -11.780 1.00 86.25 198 LEU A C 1
ATOM 1495 O O . LEU A 1 198 ? 12.581 -13.773 -12.627 1.00 86.25 198 LEU A O 1
ATOM 1499 N N . MET A 1 199 ? 10.637 -12.766 -12.099 1.00 82.75 199 MET A N 1
ATOM 1500 C CA . MET A 1 199 ? 10.331 -12.314 -13.460 1.00 82.75 199 MET A CA 1
ATOM 1501 C C . MET A 1 199 ? 11.169 -11.100 -13.868 1.00 82.75 199 MET A C 1
ATOM 1503 O O . MET A 1 199 ? 11.691 -11.063 -14.979 1.00 82.75 199 MET A O 1
ATOM 1507 N N . GLY A 1 200 ? 11.326 -10.123 -12.969 1.00 78.81 200 GLY A N 1
ATOM 1508 C CA . GLY A 1 200 ? 12.124 -8.919 -13.210 1.00 78.81 200 GLY A CA 1
ATOM 1509 C C . GLY A 1 200 ? 13.601 -9.214 -13.481 1.00 78.81 200 GLY A C 1
ATOM 1510 O O . GLY A 1 200 ? 14.183 -8.608 -14.371 1.00 78.81 200 GLY A O 1
ATOM 1511 N N . PHE A 1 201 ? 14.190 -10.180 -12.771 1.00 78.62 201 PHE A N 1
ATOM 1512 C CA . PHE A 1 201 ? 15.579 -10.620 -12.954 1.00 78.62 201 PHE A CA 1
ATOM 1513 C C . PHE A 1 201 ? 15.793 -11.565 -14.147 1.00 78.62 201 PHE A C 1
ATOM 1515 O O . PHE A 1 201 ? 16.904 -12.056 -14.335 1.00 78.62 201 PHE A O 1
ATOM 1522 N N . GLY A 1 202 ? 14.743 -11.902 -14.899 1.00 76.12 202 GLY A N 1
ATOM 1523 C CA . GLY A 1 202 ? 14.843 -12.825 -16.032 1.00 76.12 202 GLY A CA 1
ATOM 1524 C C . GLY A 1 202 ? 15.104 -14.290 -15.654 1.00 76.12 202 GLY A C 1
ATOM 1525 O O . GLY A 1 202 ? 15.273 -15.118 -16.548 1.00 76.12 202 GLY A O 1
ATOM 1526 N N . VAL A 1 203 ? 15.085 -14.646 -14.357 1.00 81.19 203 VAL A N 1
ATOM 1527 C CA . VAL A 1 203 ? 15.152 -16.049 -13.885 1.00 81.19 203 VAL A CA 1
ATOM 1528 C C . VAL A 1 203 ? 13.957 -16.829 -14.427 1.00 81.19 203 VAL A C 1
ATOM 1530 O O . VAL A 1 203 ? 14.075 -17.966 -14.878 1.00 81.19 203 VAL A O 1
ATOM 1533 N N . ILE A 1 204 ? 12.798 -16.175 -14.415 1.00 79.31 204 ILE A N 1
ATOM 1534 C CA . ILE A 1 204 ? 11.583 -16.626 -15.071 1.00 79.31 204 ILE A CA 1
ATOM 1535 C C . ILE A 1 204 ? 11.376 -15.730 -16.288 1.00 79.31 204 ILE A C 1
ATOM 1537 O O . ILE A 1 204 ? 11.228 -14.519 -16.142 1.00 79.31 204 ILE A O 1
ATOM 1541 N N . LYS A 1 205 ? 11.322 -16.314 -17.490 1.00 77.50 205 LYS A N 1
ATOM 1542 C CA . LYS A 1 205 ? 11.068 -15.539 -18.712 1.00 77.50 205 LYS A CA 1
ATOM 1543 C C . LYS A 1 205 ? 9.708 -14.831 -18.595 1.00 77.50 205 LYS A C 1
ATOM 1545 O O . LYS A 1 205 ? 8.695 -15.532 -18.463 1.00 77.50 205 LYS A O 1
ATOM 1550 N N . PRO A 1 206 ? 9.650 -13.487 -18.666 1.00 71.12 206 PRO A N 1
ATOM 1551 C CA . PRO A 1 206 ? 8.410 -12.728 -18.541 1.00 71.12 206 PRO A CA 1
ATOM 1552 C C . PRO A 1 206 ? 7.588 -12.873 -19.827 1.00 71.12 206 PRO A C 1
ATOM 1554 O O . PRO A 1 206 ? 7.563 -12.007 -20.698 1.00 71.12 206 PRO A O 1
ATOM 1557 N N . THR A 1 207 ? 6.940 -14.027 -19.973 1.00 84.94 207 THR A N 1
ATOM 1558 C CA . THR A 1 207 ? 5.988 -14.285 -21.052 1.00 84.94 207 THR A CA 1
ATOM 1559 C C . THR A 1 207 ? 4.613 -13.761 -20.659 1.00 84.94 207 THR A C 1
ATOM 1561 O O . THR A 1 207 ? 4.217 -13.825 -19.493 1.00 84.94 207 THR A O 1
ATOM 1564 N N . LEU A 1 208 ? 3.860 -13.283 -21.651 1.00 84.75 208 LEU A N 1
ATOM 1565 C CA . LEU A 1 208 ? 2.497 -12.785 -21.457 1.00 84.75 208 LEU A CA 1
ATOM 1566 C C . LEU A 1 208 ? 1.608 -13.818 -20.748 1.00 84.75 208 LEU A C 1
ATOM 1568 O O . LEU A 1 208 ? 0.925 -13.491 -19.782 1.00 84.75 208 LEU A O 1
ATOM 1572 N N . ALA A 1 209 ? 1.654 -15.073 -21.203 1.00 88.25 209 ALA A N 1
ATOM 1573 C CA . ALA A 1 209 ? 0.846 -16.154 -20.649 1.00 88.25 209 ALA A CA 1
ATOM 1574 C C . ALA A 1 209 ? 1.144 -16.397 -19.162 1.00 88.25 209 ALA A C 1
ATOM 1576 O O . ALA A 1 209 ? 0.220 -16.530 -18.362 1.00 88.25 209 ALA A O 1
ATOM 1577 N N . LEU A 1 210 ? 2.423 -16.401 -18.776 1.00 88.12 210 LEU A N 1
ATOM 1578 C CA . LEU A 1 210 ? 2.809 -16.624 -17.388 1.00 88.12 210 LEU A CA 1
ATOM 1579 C C . LEU A 1 210 ? 2.456 -15.432 -16.491 1.00 88.12 210 LEU A C 1
ATOM 1581 O O . LEU A 1 210 ? 1.967 -15.636 -15.382 1.00 88.12 210 LEU A O 1
ATOM 1585 N N . ALA A 1 211 ? 2.653 -14.201 -16.971 1.00 87.81 211 ALA A N 1
ATOM 1586 C CA . ALA A 1 211 ? 2.253 -12.998 -16.243 1.00 87.81 211 ALA A CA 1
ATOM 1587 C C . ALA A 1 211 ? 0.738 -12.985 -15.976 1.00 87.81 211 ALA A C 1
ATOM 1589 O O . ALA A 1 211 ? 0.315 -12.729 -14.850 1.00 87.81 211 ALA A O 1
ATOM 1590 N N . LEU A 1 212 ? -0.075 -13.339 -16.977 1.00 90.94 212 LEU A N 1
ATOM 1591 C CA . LEU A 1 212 ? -1.528 -13.456 -16.828 1.00 90.94 212 LEU A CA 1
ATOM 1592 C C . LEU A 1 212 ? -1.928 -14.593 -15.882 1.00 90.94 212 LEU A C 1
ATOM 1594 O O . LEU A 1 212 ? -2.807 -14.394 -15.049 1.00 90.94 212 LEU A O 1
ATOM 1598 N N . ALA A 1 213 ? -1.279 -15.758 -15.966 1.00 92.50 213 ALA A N 1
ATOM 1599 C CA . ALA A 1 213 ? -1.561 -16.888 -15.083 1.00 92.50 213 ALA A CA 1
ATOM 1600 C C . ALA A 1 213 ? -1.260 -16.557 -13.611 1.00 92.50 213 ALA A C 1
ATOM 1602 O O . ALA A 1 213 ? -2.096 -16.790 -12.738 1.00 92.50 213 ALA A O 1
ATOM 1603 N N . LEU A 1 214 ? -0.098 -15.961 -13.333 1.00 92.25 214 LEU A N 1
ATOM 1604 C CA . LEU A 1 214 ? 0.275 -15.527 -11.985 1.00 92.25 214 LEU A CA 1
ATOM 1605 C C . LEU A 1 214 ? -0.601 -14.374 -11.492 1.00 92.25 214 LEU A C 1
ATOM 1607 O O . LEU A 1 214 ? -1.012 -14.378 -10.334 1.00 92.25 214 LEU A O 1
ATOM 1611 N N . GLY A 1 215 ? -0.928 -13.419 -12.366 1.00 93.56 215 GLY A N 1
ATOM 1612 C CA . GLY A 1 215 ? -1.841 -12.326 -12.046 1.00 93.56 215 GLY A CA 1
ATOM 1613 C C . GLY A 1 215 ? -3.242 -12.831 -11.688 1.00 93.56 215 GLY A C 1
ATOM 1614 O O . GLY A 1 215 ? -3.806 -12.422 -10.677 1.00 93.56 215 GLY A O 1
ATOM 1615 N N . ALA A 1 216 ? -3.780 -13.780 -12.457 1.00 95.00 216 ALA A N 1
ATOM 1616 C CA . ALA A 1 216 ? -5.056 -14.429 -12.162 1.00 95.00 216 ALA A CA 1
ATOM 1617 C C . ALA A 1 216 ? -5.006 -15.234 -10.854 1.00 95.00 216 ALA A C 1
ATOM 1619 O O . ALA A 1 216 ? -5.947 -15.176 -10.062 1.00 95.00 216 ALA A O 1
ATOM 1620 N N . GLY A 1 217 ? -3.900 -15.940 -10.597 1.00 95.75 217 GLY A N 1
ATOM 1621 C CA . GLY A 1 217 ? -3.673 -16.650 -9.339 1.00 95.75 217 GLY A CA 1
ATOM 1622 C C . GLY A 1 217 ? -3.664 -15.708 -8.134 1.00 95.75 217 GLY A C 1
ATOM 1623 O O . GLY A 1 217 ? -4.382 -15.946 -7.164 1.00 95.75 217 GLY A O 1
ATOM 1624 N N . LEU A 1 218 ? -2.918 -14.604 -8.210 1.00 94.25 218 LEU A N 1
ATOM 1625 C CA . LEU A 1 218 ? -2.869 -13.601 -7.145 1.00 94.25 218 LEU A CA 1
ATOM 1626 C C . LEU A 1 218 ? -4.226 -12.909 -6.953 1.00 94.25 218 LEU A C 1
ATOM 1628 O O . LEU A 1 218 ? -4.666 -12.742 -5.821 1.00 94.25 218 LEU A O 1
ATOM 1632 N N . LEU A 1 219 ? -4.945 -12.602 -8.036 1.00 95.75 219 LEU A N 1
ATOM 1633 C CA . LEU A 1 219 ? -6.307 -12.070 -7.957 1.00 95.75 219 LEU A CA 1
ATOM 1634 C C . LEU A 1 219 ? -7.259 -13.043 -7.245 1.00 95.75 219 LEU A C 1
ATOM 1636 O O . LEU A 1 219 ? -8.053 -12.630 -6.401 1.00 95.75 219 LEU A O 1
ATOM 1640 N N . ALA A 1 220 ? -7.185 -14.339 -7.558 1.00 95.62 220 ALA A N 1
ATOM 1641 C CA . ALA A 1 220 ? -7.987 -15.357 -6.884 1.00 95.62 220 ALA A CA 1
ATOM 1642 C C . ALA A 1 220 ? -7.653 -15.438 -5.385 1.00 95.62 220 ALA A C 1
ATOM 1644 O O . ALA A 1 220 ? -8.558 -15.549 -4.554 1.00 95.62 220 ALA A O 1
ATOM 1645 N N . ILE A 1 221 ? -6.368 -15.325 -5.037 1.00 93.06 221 ILE A N 1
ATOM 1646 C CA . ILE A 1 221 ? -5.902 -15.258 -3.650 1.00 93.06 221 ILE A CA 1
ATOM 1647 C C . ILE A 1 221 ? -6.452 -14.012 -2.948 1.00 93.06 221 ILE A C 1
ATOM 1649 O O . ILE A 1 221 ? -6.960 -14.140 -1.839 1.00 93.06 221 ILE A O 1
ATOM 1653 N N . ASP A 1 222 ? -6.435 -12.838 -3.579 1.00 92.19 222 ASP A N 1
ATOM 1654 C CA . ASP A 1 222 ? -6.987 -11.604 -3.005 1.00 92.19 222 ASP A CA 1
ATOM 1655 C C . ASP A 1 222 ? -8.498 -11.708 -2.756 1.00 92.19 222 ASP A C 1
ATOM 1657 O O . ASP A 1 222 ? -9.004 -11.302 -1.704 1.00 92.19 222 ASP A O 1
ATOM 1661 N N . LEU A 1 223 ? -9.235 -12.306 -3.695 1.00 91.19 223 LEU A N 1
ATOM 1662 C CA . LEU A 1 223 ? -10.667 -12.572 -3.544 1.00 91.19 223 LEU A CA 1
ATOM 1663 C C . LEU A 1 223 ? -10.951 -13.557 -2.399 1.00 91.19 223 LEU A C 1
ATOM 1665 O O . LEU A 1 223 ? -11.935 -13.398 -1.671 1.00 91.19 223 LEU A O 1
ATOM 1669 N N . LEU A 1 224 ? -10.097 -14.568 -2.217 1.00 89.50 224 LEU A N 1
ATOM 1670 C CA . LEU A 1 224 ? -10.185 -15.497 -1.091 1.00 89.50 224 LEU A CA 1
ATOM 1671 C C . LEU A 1 224 ? -9.822 -14.806 0.231 1.00 89.50 224 LEU A C 1
ATOM 1673 O O . LEU A 1 224 ? -10.526 -14.981 1.228 1.00 89.50 224 LEU A O 1
ATOM 1677 N N . ALA A 1 225 ? -8.768 -13.990 0.234 1.00 86.44 225 ALA A N 1
ATOM 1678 C CA . ALA A 1 225 ? -8.311 -13.229 1.387 1.00 86.44 225 ALA A CA 1
ATOM 1679 C C . ALA A 1 225 ? -9.420 -12.310 1.904 1.00 86.44 225 ALA A C 1
ATOM 1681 O O . ALA A 1 225 ? -9.684 -12.307 3.103 1.00 86.44 225 ALA A O 1
ATOM 1682 N N . TRP A 1 226 ? -10.156 -11.631 1.019 1.00 87.75 226 TRP A N 1
ATOM 1683 C CA . TRP A 1 226 ? -11.346 -10.866 1.400 1.00 87.75 226 TRP A CA 1
ATOM 1684 C C . TRP A 1 226 ? -12.338 -11.695 2.235 1.00 87.75 226 TRP A C 1
ATOM 1686 O O . TRP A 1 226 ? -12.753 -11.265 3.317 1.00 87.75 226 TRP A O 1
ATOM 1696 N N . ARG A 1 227 ? -12.691 -12.903 1.771 1.00 86.19 227 ARG A N 1
ATOM 1697 C CA . ARG A 1 227 ? -13.633 -13.791 2.477 1.00 86.19 227 ARG A CA 1
ATOM 1698 C C . ARG A 1 227 ? -13.082 -14.240 3.830 1.00 86.19 227 ARG A C 1
ATOM 1700 O O . ARG A 1 227 ? -13.796 -14.189 4.829 1.00 86.19 227 ARG A O 1
ATOM 1707 N N . LEU A 1 228 ? -11.810 -14.629 3.883 1.00 83.62 228 LEU A N 1
ATOM 1708 C CA . LEU A 1 228 ? -11.153 -15.074 5.115 1.00 83.62 228 LEU A CA 1
ATOM 1709 C C . LEU A 1 228 ? -11.050 -13.942 6.146 1.00 83.62 228 LEU A C 1
ATOM 1711 O O . LEU A 1 228 ? -11.365 -14.134 7.321 1.00 83.62 228 LEU A O 1
ATOM 1715 N N . VAL A 1 229 ? -10.680 -12.736 5.720 1.00 83.69 229 VAL A N 1
ATOM 1716 C CA . VAL A 1 229 ? -10.582 -11.568 6.606 1.00 83.69 229 VAL A CA 1
ATOM 1717 C C . VAL A 1 229 ? -11.950 -11.194 7.169 1.00 83.69 229 VAL A C 1
ATOM 1719 O O . VAL A 1 229 ? -12.047 -10.888 8.358 1.00 83.69 229 VAL A O 1
ATOM 1722 N N . ALA A 1 230 ? -13.019 -11.305 6.373 1.00 81.19 230 ALA A N 1
ATOM 1723 C CA . ALA A 1 230 ? -14.383 -11.097 6.855 1.00 81.19 230 ALA A CA 1
ATOM 1724 C C . ALA A 1 230 ? -14.775 -12.072 7.978 1.00 81.19 230 ALA A C 1
ATOM 1726 O O . ALA A 1 230 ? -15.448 -11.659 8.924 1.00 81.19 230 ALA A O 1
ATOM 1727 N N . THR A 1 231 ? -14.304 -13.325 7.926 1.00 76.88 231 THR A N 1
ATOM 1728 C CA . THR A 1 231 ? -14.536 -14.304 9.007 1.00 76.88 231 THR A CA 1
ATOM 1729 C C . THR A 1 231 ? -13.692 -14.054 10.255 1.00 76.88 231 THR A C 1
ATOM 1731 O O . THR A 1 231 ? -14.149 -14.319 11.359 1.00 76.88 231 THR A O 1
ATOM 1734 N N . ILE A 1 232 ? -12.481 -13.503 10.113 1.00 71.88 232 ILE A N 1
ATOM 1735 C CA . ILE A 1 232 ? -11.604 -13.165 11.251 1.00 71.88 232 ILE A CA 1
ATOM 1736 C C . ILE A 1 232 ? -12.132 -11.936 12.011 1.00 71.88 232 ILE A C 1
ATOM 1738 O O . ILE A 1 232 ? -11.815 -11.730 13.187 1.00 71.88 232 ILE A O 1
ATOM 1742 N N . PHE A 1 233 ? -12.923 -11.101 11.340 1.00 70.06 233 PHE A N 1
ATOM 1743 C CA . PHE A 1 233 ? -13.436 -9.852 11.876 1.00 70.06 233 PHE A CA 1
ATOM 1744 C C . PHE A 1 233 ? -14.676 -10.079 12.759 1.00 70.06 233 PHE A C 1
ATOM 1746 O O . PHE A 1 233 ? -15.816 -9.892 12.333 1.00 70.06 233 PHE A O 1
ATOM 1753 N N . ASP A 1 234 ? -14.455 -10.454 14.021 1.00 68.88 234 ASP A N 1
ATOM 1754 C CA . ASP A 1 234 ? -15.505 -10.522 15.045 1.00 68.88 234 ASP A CA 1
ATOM 1755 C C . ASP A 1 234 ? -15.613 -9.220 15.839 1.00 68.88 234 ASP A C 1
ATOM 1757 O O . ASP A 1 234 ? -14.681 -8.814 16.537 1.00 68.88 234 ASP A O 1
ATOM 1761 N N . ARG A 1 235 ? -16.789 -8.580 15.771 1.00 65.94 235 ARG A N 1
ATOM 1762 C CA . ARG A 1 235 ? -17.058 -7.288 16.430 1.00 65.94 235 ARG A CA 1
ATOM 1763 C C . ARG A 1 235 ? -16.781 -7.325 17.934 1.00 65.94 235 ARG A C 1
ATOM 1765 O O . ARG A 1 235 ? -16.184 -6.396 18.464 1.00 65.94 235 ARG A O 1
ATOM 1772 N N . GLU A 1 236 ? -17.162 -8.411 18.599 1.00 61.31 236 GLU A N 1
ATOM 1773 C CA . GLU A 1 236 ? -17.034 -8.570 20.052 1.00 61.31 236 GLU A CA 1
ATOM 1774 C C . GLU A 1 236 ? -15.566 -8.658 20.495 1.00 61.31 236 GLU A C 1
ATOM 1776 O O . GLU A 1 236 ? -15.156 -7.978 21.435 1.00 61.31 236 GLU A O 1
ATOM 1781 N N . ARG A 1 237 ? -14.731 -9.405 19.757 1.00 61.31 237 ARG A N 1
ATOM 1782 C CA . ARG A 1 237 ? -13.292 -9.537 20.056 1.00 61.31 237 ARG A CA 1
ATOM 1783 C C . ARG A 1 237 ? -12.518 -8.237 19.844 1.00 61.31 237 ARG A C 1
ATOM 1785 O O . ARG A 1 237 ? -11.515 -8.002 20.522 1.00 61.31 237 ARG A O 1
ATOM 1792 N N . LEU A 1 238 ? -12.960 -7.399 18.905 1.00 62.84 238 LEU A N 1
ATOM 1793 C CA . LEU A 1 238 ? -12.301 -6.130 18.590 1.00 62.84 238 LEU A CA 1
ATOM 1794 C C . LEU A 1 238 ? -12.472 -5.073 19.687 1.00 62.84 238 LEU A C 1
ATOM 1796 O O . LEU A 1 238 ? -11.566 -4.248 19.843 1.00 62.84 238 LEU A O 1
ATOM 1800 N N . VAL A 1 239 ? -13.591 -5.120 20.421 1.00 60.38 239 VAL A N 1
ATOM 1801 C CA . VAL A 1 239 ? -13.933 -4.196 21.516 1.00 60.38 239 VAL A CA 1
ATOM 1802 C C . VAL A 1 239 ? -13.319 -4.652 22.839 1.00 60.38 239 VAL A C 1
ATOM 1804 O O . VAL A 1 239 ? -12.759 -3.839 23.569 1.00 60.38 239 VAL A O 1
ATOM 1807 N N . THR A 1 240 ? -13.334 -5.956 23.146 1.00 57.56 240 THR A N 1
ATOM 1808 C CA . THR A 1 240 ? -12.824 -6.430 24.445 1.00 57.56 240 THR A CA 1
ATOM 1809 C C . THR A 1 240 ? -11.312 -6.269 24.582 1.00 57.56 240 THR A C 1
ATOM 1811 O O . THR A 1 240 ? -10.821 -6.032 25.688 1.00 57.56 240 THR A O 1
ATOM 1814 N N . GLY A 1 241 ? -10.568 -6.378 23.473 1.00 53.16 241 GLY A N 1
ATOM 1815 C CA . GLY A 1 241 ? -9.107 -6.380 23.461 1.00 53.16 241 GLY A CA 1
ATOM 1816 C C . GLY A 1 241 ? -8.504 -7.468 24.367 1.00 53.16 241 GLY A C 1
ATOM 1817 O O . GLY A 1 241 ? -9.109 -7.981 25.302 1.00 53.16 241 GLY A O 1
ATOM 1818 N N . SER A 1 242 ? -7.238 -7.815 24.174 1.00 49.41 242 SER A N 1
ATOM 1819 C CA . SER A 1 242 ? -6.539 -8.748 25.081 1.00 49.41 242 SER A CA 1
ATOM 1820 C C . SER A 1 242 ? -6.404 -8.231 26.537 1.00 49.41 242 SER A C 1
ATOM 1822 O O . SER A 1 242 ? -5.808 -8.902 27.380 1.00 49.41 242 SER A O 1
ATOM 1824 N N . LYS A 1 243 ? -6.914 -7.032 26.861 1.00 46.62 243 LYS A N 1
ATOM 1825 C CA . LYS A 1 243 ? -6.697 -6.335 28.139 1.00 46.62 243 LYS A CA 1
ATOM 1826 C C . LYS A 1 243 ? -7.653 -6.747 29.263 1.00 46.62 243 LYS A C 1
ATOM 1828 O O . LYS A 1 243 ? -7.317 -6.512 30.428 1.00 46.62 243 LYS A O 1
ATOM 1833 N N . ALA A 1 244 ? -8.794 -7.372 28.960 1.00 44.16 244 ALA A N 1
ATOM 1834 C CA . ALA A 1 244 ? -9.776 -7.754 29.982 1.00 44.16 244 ALA A CA 1
ATOM 1835 C C . ALA A 1 244 ? -9.216 -8.767 31.005 1.00 44.16 244 ALA A C 1
ATOM 1837 O O . ALA A 1 244 ? -9.512 -8.662 32.195 1.00 44.16 244 ALA A O 1
ATOM 1838 N N . SER A 1 245 ? -8.325 -9.672 30.577 1.00 39.94 245 SER A N 1
ATOM 1839 C CA . SER A 1 245 ? -7.681 -10.648 31.472 1.00 39.94 245 SER A CA 1
ATOM 1840 C C . SER A 1 245 ? -6.741 -9.973 32.488 1.00 39.94 245 SER A C 1
ATOM 1842 O O . SER A 1 245 ? -6.796 -10.239 33.687 1.00 39.94 245 SER A O 1
ATOM 1844 N N . SER A 1 246 ? -5.962 -8.978 32.051 1.00 41.38 246 SER A N 1
ATOM 1845 C CA . SER A 1 246 ? -5.006 -8.273 32.920 1.00 41.38 246 SER A CA 1
ATOM 1846 C C . SER A 1 246 ? -5.640 -7.318 33.943 1.00 41.38 246 SER A C 1
ATOM 1848 O O . SER A 1 246 ? -5.012 -7.013 34.955 1.00 41.38 246 SER A O 1
ATOM 1850 N N . ARG A 1 247 ? -6.871 -6.833 33.712 1.00 39.97 247 ARG A N 1
ATOM 1851 C CA . ARG A 1 247 ? -7.540 -5.898 34.640 1.00 39.97 247 ARG A CA 1
ATOM 1852 C C . ARG A 1 247 ? -8.208 -6.620 35.815 1.00 39.97 247 ARG A C 1
ATOM 1854 O O . ARG A 1 247 ? -8.174 -6.090 36.921 1.00 39.97 247 ARG A O 1
ATOM 1861 N N . ARG A 1 248 ? -8.721 -7.845 35.614 1.00 38.44 248 ARG A N 1
ATOM 1862 C CA . ARG A 1 248 ? -9.239 -8.694 36.709 1.00 38.44 248 ARG A CA 1
ATOM 1863 C C . ARG A 1 248 ? -8.148 -9.105 37.698 1.00 38.44 248 ARG A C 1
ATOM 1865 O O . ARG A 1 248 ? -8.395 -9.105 38.896 1.00 38.44 248 ARG A O 1
ATOM 1872 N N . LEU A 1 249 ? -6.933 -9.363 37.215 1.00 47.94 249 LEU A N 1
ATOM 1873 C CA . LEU A 1 249 ? -5.787 -9.671 38.078 1.00 47.94 249 LEU A CA 1
ATOM 1874 C C . LEU A 1 249 ? -5.303 -8.463 38.898 1.00 47.94 249 LEU A C 1
ATOM 1876 O O . LEU A 1 249 ? -4.808 -8.648 40.003 1.00 47.94 249 LEU A O 1
ATOM 1880 N N . LYS A 1 250 ? -5.481 -7.230 38.401 1.00 42.69 250 LYS A N 1
ATOM 1881 C CA . LYS A 1 250 ? -5.107 -6.012 39.142 1.00 42.69 250 LYS A CA 1
ATOM 1882 C C . LYS A 1 250 ? -6.172 -5.525 40.124 1.00 42.69 250 LYS A C 1
ATOM 1884 O O . LYS A 1 250 ? -5.801 -4.972 41.151 1.00 42.69 250 LYS A O 1
ATOM 1889 N N . LEU A 1 251 ? -7.465 -5.735 39.854 1.00 48.31 251 LEU A N 1
ATOM 1890 C CA . LEU A 1 251 ? -8.519 -5.369 40.814 1.00 48.31 251 LEU A CA 1
ATOM 1891 C C . LEU A 1 251 ? -8.488 -6.235 42.083 1.00 48.31 251 LEU A C 1
ATOM 1893 O O . LEU A 1 251 ? -8.816 -5.742 43.154 1.00 48.31 251 LEU A O 1
ATOM 1897 N N . ASN A 1 252 ? -8.031 -7.485 41.984 1.00 41.94 252 ASN A N 1
ATOM 1898 C CA . ASN A 1 252 ? -7.835 -8.349 43.154 1.00 41.94 252 ASN A CA 1
ATOM 1899 C C . ASN A 1 252 ? -6.535 -8.045 43.923 1.00 41.94 252 ASN A C 1
ATOM 1901 O O . ASN A 1 252 ? -6.287 -8.649 44.961 1.00 41.94 252 ASN A O 1
ATOM 1905 N N . ALA A 1 253 ? -5.717 -7.113 43.426 1.00 43.84 253 ALA A N 1
ATOM 1906 C CA . ALA A 1 253 ? -4.467 -6.678 44.039 1.00 43.84 253 ALA A CA 1
ATOM 1907 C C . ALA A 1 253 ? -4.548 -5.219 44.518 1.00 43.84 253 ALA A C 1
ATOM 1909 O O . ALA A 1 253 ? -3.545 -4.510 44.500 1.00 43.84 253 ALA A O 1
ATOM 1910 N N . VAL A 1 254 ? -5.735 -4.752 44.927 1.00 42.66 254 VAL A N 1
ATOM 1911 C CA . VAL A 1 254 ? -5.838 -3.534 45.741 1.00 42.66 254 VAL A CA 1
ATOM 1912 C C . VAL A 1 254 ? -5.209 -3.860 47.099 1.00 42.66 254 VAL A C 1
ATOM 1914 O O . VAL A 1 254 ? -5.745 -4.714 47.812 1.00 42.66 254 VAL A O 1
ATOM 1917 N N . PRO A 1 255 ? -4.082 -3.235 47.486 1.00 41.84 255 PRO A N 1
ATOM 1918 C CA . PRO A 1 255 ? -3.580 -3.362 48.840 1.00 41.84 255 PRO A CA 1
ATOM 1919 C C . PRO A 1 255 ? -4.641 -2.762 49.756 1.00 41.84 255 PRO A C 1
ATOM 1921 O O . PRO A 1 255 ? -5.062 -1.618 49.581 1.00 41.84 255 PRO A O 1
ATOM 1924 N N . ARG A 1 256 ? -5.110 -3.563 50.708 1.00 38.94 256 ARG A N 1
ATOM 1925 C CA . ARG A 1 256 ? -5.981 -3.122 51.793 1.00 38.94 256 ARG A CA 1
ATOM 1926 C C . ARG A 1 256 ? -5.321 -1.899 52.435 1.00 38.94 256 ARG A C 1
ATOM 1928 O O . ARG A 1 256 ? -4.223 -2.026 52.970 1.00 38.94 256 ARG A O 1
ATOM 1935 N N . ALA A 1 257 ? -5.952 -0.730 52.311 1.00 38.66 257 ALA A N 1
ATOM 1936 C CA . ALA A 1 257 ? -5.433 0.522 52.847 1.00 38.66 257 ALA A CA 1
ATOM 1937 C C . ALA A 1 257 ? -5.052 0.324 54.320 1.00 38.66 257 ALA A C 1
ATOM 1939 O O . ALA A 1 257 ? -5.884 -0.084 55.138 1.00 38.66 257 ALA A O 1
ATOM 1940 N N . ALA A 1 258 ? -3.779 0.558 54.634 1.00 38.44 258 ALA A N 1
ATOM 1941 C CA . ALA A 1 258 ? -3.314 0.583 56.005 1.00 38.44 258 ALA A CA 1
ATOM 1942 C C . ALA A 1 258 ? -4.032 1.730 56.725 1.00 38.44 258 ALA A C 1
ATOM 1944 O O . ALA A 1 258 ? -4.057 2.869 56.262 1.00 38.44 258 ALA A O 1
ATOM 1945 N N . LYS A 1 259 ? -4.665 1.385 57.843 1.00 31.53 259 LYS A N 1
ATOM 1946 C CA . LYS A 1 259 ? -5.310 2.308 58.776 1.00 31.53 259 LYS A CA 1
ATOM 1947 C C . LYS A 1 259 ? -4.282 3.376 59.190 1.00 31.53 259 LYS A C 1
ATOM 1949 O O . LYS A 1 259 ? -3.190 2.977 59.598 1.00 31.53 259 LYS A O 1
ATOM 1954 N N . PRO A 1 260 ? -4.577 4.686 59.108 1.00 37.22 260 PRO A N 1
ATOM 1955 C CA . PRO A 1 260 ? -3.606 5.692 59.512 1.00 37.22 260 PRO A CA 1
ATOM 1956 C C . PRO A 1 260 ? -3.362 5.572 61.019 1.00 37.22 260 PRO A C 1
ATOM 1958 O O . PRO A 1 260 ? -4.299 5.588 61.824 1.00 37.22 260 PRO A O 1
ATOM 1961 N N . ALA A 1 261 ? -2.094 5.396 61.387 1.00 34.25 261 ALA A N 1
ATOM 1962 C CA . ALA A 1 261 ? -1.644 5.520 62.760 1.00 34.25 261 ALA A CA 1
ATOM 1963 C C . ALA A 1 261 ? -1.784 6.992 63.167 1.00 34.25 261 ALA A C 1
ATOM 1965 O O . ALA A 1 261 ? -1.252 7.878 62.505 1.00 34.25 261 ALA A O 1
ATOM 1966 N N . ARG A 1 262 ? -2.528 7.252 64.247 1.00 42.16 262 ARG A N 1
ATOM 1967 C CA . ARG A 1 262 ? -2.479 8.542 64.941 1.00 42.16 262 ARG A CA 1
ATOM 1968 C C . ARG A 1 262 ? -1.066 8.721 65.488 1.00 42.16 262 ARG A C 1
ATOM 1970 O O . ARG A 1 262 ? -0.645 7.918 66.316 1.00 42.16 262 ARG A O 1
ATOM 1977 N N . GLY A 1 263 ? -0.377 9.767 65.054 1.00 35.56 263 GLY A N 1
ATOM 1978 C CA . GLY A 1 263 ? 0.908 10.163 65.618 1.00 35.56 263 GLY A CA 1
ATOM 1979 C C . GLY A 1 263 ? 1.492 11.370 64.893 1.00 35.56 263 GLY A C 1
ATOM 1980 O O . GLY A 1 263 ? 1.994 11.211 63.791 1.00 35.56 263 GLY A O 1
ATOM 1981 N N . ASN A 1 264 ? 1.400 12.531 65.548 1.00 37.69 264 ASN A N 1
ATOM 1982 C CA . ASN A 1 264 ? 2.091 13.804 65.311 1.00 37.69 264 ASN A CA 1
ATOM 1983 C C . ASN A 1 264 ? 2.149 14.350 63.876 1.00 37.69 264 ASN A C 1
ATOM 1985 O O . ASN A 1 264 ? 3.061 14.055 63.111 1.00 37.69 264 ASN A O 1
ATOM 1989 N N . GLU A 1 265 ? 1.226 15.266 63.584 1.00 40.69 265 GLU A N 1
ATOM 1990 C CA . GLU A 1 265 ? 1.391 16.292 62.553 1.00 40.69 265 GLU A CA 1
ATOM 1991 C C . GLU A 1 265 ? 2.530 17.256 62.943 1.00 40.69 265 GLU A C 1
ATOM 1993 O O . GLU A 1 265 ? 2.489 17.827 64.036 1.00 40.69 265 GLU A O 1
ATOM 1998 N N . PRO A 1 266 ? 3.502 17.527 62.059 1.00 43.34 266 PRO A N 1
ATOM 1999 C CA . PRO A 1 266 ? 4.048 18.861 61.912 1.00 43.34 266 PRO A CA 1
ATOM 2000 C C . PRO A 1 266 ? 3.145 19.634 60.941 1.00 43.34 266 PRO A C 1
ATOM 2002 O O . PRO A 1 266 ? 3.041 19.322 59.753 1.00 43.34 266 PRO A O 1
ATOM 2005 N N . ALA A 1 267 ? 2.444 20.624 61.482 1.00 48.62 267 ALA A N 1
ATOM 2006 C CA . ALA A 1 267 ? 1.652 21.584 60.734 1.00 48.62 267 ALA A CA 1
ATOM 2007 C C . ALA A 1 267 ? 2.581 22.573 60.013 1.00 48.62 267 ALA A C 1
ATOM 2009 O O . ALA A 1 267 ? 2.985 23.537 60.646 1.00 48.62 267 ALA A O 1
ATOM 2010 N N . THR A 1 268 ? 2.936 22.269 58.755 1.00 52.84 268 THR A N 1
ATOM 2011 C CA . THR A 1 268 ? 3.391 23.163 57.653 1.00 52.84 268 THR A CA 1
ATOM 2012 C C . THR A 1 268 ? 4.083 22.313 56.576 1.00 52.84 268 THR A C 1
ATOM 2014 O O . THR A 1 268 ? 5.292 22.387 56.385 1.00 52.84 268 THR A O 1
ATOM 2017 N N . SER A 1 269 ? 3.349 21.433 55.883 1.00 62.56 269 SER A N 1
ATOM 2018 C CA . SER A 1 269 ? 3.919 20.679 54.750 1.00 62.56 269 SER A CA 1
ATOM 2019 C C . SER A 1 269 ? 3.273 21.115 53.438 1.00 62.56 269 SER A C 1
ATOM 2021 O O . SER A 1 269 ? 2.048 21.167 53.315 1.00 62.56 269 SER A O 1
ATOM 2023 N N . ALA A 1 270 ? 4.106 21.458 52.460 1.00 76.69 270 ALA A N 1
ATOM 2024 C CA . ALA A 1 270 ? 3.690 21.684 51.084 1.00 76.69 270 ALA A CA 1
ATOM 2025 C C . ALA A 1 270 ? 3.547 20.332 50.362 1.00 76.69 270 ALA A C 1
ATOM 2027 O O . ALA A 1 270 ? 4.071 19.307 50.803 1.00 76.69 270 ALA A O 1
ATOM 2028 N N . VAL A 1 271 ? 2.820 20.295 49.242 1.00 81.81 271 VAL A N 1
ATOM 2029 C CA . VAL A 1 271 ? 2.580 19.046 48.497 1.00 81.81 271 VAL A CA 1
ATOM 2030 C C . VAL A 1 271 ? 3.154 19.139 47.091 1.00 81.81 271 VAL A C 1
ATOM 2032 O O . VAL A 1 271 ? 2.690 19.913 46.252 1.00 81.81 271 VAL A O 1
ATOM 2035 N N . LEU A 1 272 ? 4.123 18.275 46.788 1.00 83.19 272 LEU A N 1
ATOM 2036 C CA . LEU A 1 272 ? 4.607 18.056 45.431 1.00 83.19 272 LEU A CA 1
ATOM 2037 C C . LEU A 1 272 ? 3.730 17.009 44.743 1.00 83.19 272 LEU A C 1
ATOM 2039 O O . LEU A 1 272 ? 3.771 15.829 45.088 1.00 83.19 272 LEU A O 1
ATOM 2043 N N . ARG A 1 273 ? 2.992 17.422 43.711 1.00 85.62 273 ARG A N 1
ATOM 2044 C CA . ARG A 1 273 ? 2.251 16.503 42.839 1.00 85.62 273 ARG A CA 1
ATOM 2045 C C . ARG A 1 273 ? 2.996 16.270 41.540 1.00 85.62 273 ARG A C 1
ATOM 2047 O O . ARG A 1 273 ? 3.154 17.184 40.730 1.00 85.62 273 ARG A O 1
ATOM 2054 N N . LEU A 1 274 ? 3.355 15.020 41.285 1.00 84.94 274 LEU A N 1
ATOM 2055 C CA . LEU A 1 274 ? 3.964 14.578 40.041 1.00 84.94 274 LEU A CA 1
ATOM 2056 C C . LEU A 1 274 ? 2.986 13.716 39.239 1.00 84.94 274 LEU A C 1
ATOM 2058 O O . LEU A 1 274 ? 2.592 12.633 39.660 1.00 84.94 274 LEU A O 1
ATOM 2062 N N . GLU A 1 275 ? 2.642 14.170 38.038 1.00 85.88 275 GLU A N 1
ATOM 2063 C CA . GLU A 1 275 ? 1.750 13.466 37.121 1.00 85.88 275 GLU A CA 1
ATOM 2064 C C . GLU A 1 275 ? 2.521 12.962 35.896 1.00 85.88 275 GLU A C 1
ATOM 2066 O O . GLU A 1 275 ? 3.073 13.747 35.112 1.00 85.88 275 GLU A O 1
ATOM 2071 N N . ARG A 1 276 ? 2.529 11.640 35.680 1.00 81.25 276 ARG A N 1
ATOM 2072 C CA . ARG A 1 276 ? 3.133 11.053 34.479 1.00 81.25 276 ARG A CA 1
ATOM 2073 C C . ARG A 1 276 ? 2.111 10.946 33.359 1.00 81.25 276 ARG A C 1
ATOM 2075 O O . ARG A 1 276 ? 1.367 9.968 33.268 1.00 81.25 276 ARG A O 1
ATOM 2082 N N . THR A 1 277 ? 2.135 11.911 32.447 1.00 73.81 277 THR A N 1
ATOM 2083 C CA . THR A 1 277 ? 1.238 11.938 31.287 1.00 73.81 277 THR A CA 1
ATOM 2084 C C . THR A 1 277 ? 1.867 11.241 30.079 1.00 73.81 277 THR A C 1
ATOM 2086 O O . THR A 1 277 ? 3.051 11.387 29.770 1.00 73.81 277 THR A O 1
ATOM 2089 N N . MET A 1 278 ? 1.069 10.449 29.361 1.00 65.75 278 MET A N 1
ATOM 2090 C CA . MET A 1 278 ? 1.472 9.821 28.101 1.00 65.75 278 MET A CA 1
ATOM 2091 C C . MET A 1 278 ? 0.671 10.422 26.948 1.00 65.75 278 MET A C 1
ATOM 2093 O O . MET A 1 278 ? -0.460 10.000 26.722 1.00 65.75 278 MET A O 1
ATOM 2097 N N . PRO A 1 279 ? 1.250 11.342 26.159 1.00 53.06 279 PRO A N 1
ATOM 2098 C CA . PRO A 1 279 ? 0.569 11.837 24.968 1.00 53.06 279 PRO A CA 1
ATOM 2099 C C . PRO A 1 279 ? 0.491 10.789 23.840 1.00 53.06 279 PRO A C 1
ATOM 2101 O O . PRO A 1 279 ? -0.283 10.968 22.912 1.00 53.06 279 PRO A O 1
ATOM 2104 N N . THR A 1 280 ? 1.277 9.698 23.873 1.00 51.41 280 THR A N 1
ATOM 2105 C CA . THR A 1 280 ? 1.251 8.613 22.859 1.00 51.41 280 THR A CA 1
ATOM 2106 C C . THR A 1 280 ? 1.834 7.297 23.402 1.00 51.41 280 THR A C 1
ATOM 2108 O O . THR A 1 280 ? 2.654 7.299 24.320 1.00 51.41 280 THR A O 1
ATOM 2111 N N . ASN A 1 281 ? 1.437 6.156 22.823 1.00 47.84 281 ASN A N 1
ATOM 2112 C CA . ASN A 1 281 ? 1.920 4.813 23.175 1.00 47.84 281 ASN A CA 1
ATOM 2113 C C . ASN A 1 281 ? 3.381 4.626 22.695 1.00 47.84 281 ASN A C 1
ATOM 2115 O O . ASN A 1 281 ? 3.627 4.222 21.563 1.00 47.84 281 ASN A O 1
ATOM 2119 N N . ARG A 1 282 ? 4.363 5.019 23.520 1.00 56.66 282 ARG A N 1
ATOM 2120 C CA . ARG A 1 282 ? 5.795 5.070 23.153 1.00 56.66 282 ARG A CA 1
ATOM 2121 C C . ARG A 1 282 ? 6.668 4.068 23.926 1.00 56.66 282 ARG A C 1
ATOM 2123 O O . ARG A 1 282 ? 6.263 3.517 24.946 1.00 56.66 282 ARG A O 1
ATOM 2130 N N . ILE A 1 283 ? 7.883 3.870 23.409 1.00 49.84 283 ILE A N 1
ATOM 2131 C CA . ILE A 1 283 ? 8.876 2.799 23.658 1.00 49.84 283 ILE A CA 1
ATOM 2132 C C . ILE A 1 283 ? 9.236 2.554 25.144 1.00 49.84 283 ILE A C 1
ATOM 2134 O O . ILE A 1 283 ? 9.699 1.471 25.485 1.00 49.84 283 ILE A O 1
ATOM 2138 N N . ASP A 1 284 ? 8.949 3.492 26.051 1.00 50.56 284 ASP A N 1
ATOM 2139 C CA . ASP A 1 284 ? 9.317 3.419 27.479 1.00 50.56 284 ASP A CA 1
ATOM 2140 C C . ASP A 1 284 ? 8.125 3.122 28.423 1.00 50.56 284 ASP A C 1
ATOM 2142 O O . ASP A 1 284 ? 8.105 3.473 29.602 1.00 50.56 284 ASP A O 1
ATOM 2146 N N . SER A 1 285 ? 7.054 2.526 27.887 1.00 53.78 285 SER A N 1
ATOM 2147 C CA . SER A 1 285 ? 5.738 2.479 28.548 1.00 53.78 285 SER A CA 1
ATOM 2148 C C . SER A 1 285 ? 5.564 1.461 29.682 1.00 53.78 285 SER A C 1
ATOM 2150 O O . SER A 1 285 ? 4.500 1.446 30.305 1.00 53.78 285 SER A O 1
ATOM 2152 N N . ARG A 1 286 ? 6.554 0.602 29.951 1.00 55.84 286 ARG A N 1
ATOM 2153 C CA . ARG A 1 286 ? 6.455 -0.451 30.985 1.00 55.84 286 ARG A CA 1
ATOM 2154 C C . ARG A 1 286 ? 7.347 -0.233 32.207 1.00 55.84 286 ARG A C 1
ATOM 2156 O O . ARG A 1 286 ? 7.197 -0.970 33.173 1.00 55.84 286 ARG A O 1
ATOM 2163 N N . ARG A 1 287 ? 8.260 0.740 32.177 1.00 69.44 287 ARG A N 1
ATOM 2164 C CA . ARG A 1 287 ? 9.218 0.983 33.265 1.00 69.44 287 ARG A CA 1
ATOM 2165 C C . ARG A 1 287 ? 8.702 2.082 34.191 1.00 69.44 287 ARG A C 1
ATOM 2167 O O . ARG A 1 287 ? 8.223 3.116 33.712 1.00 69.44 287 ARG A O 1
ATOM 2174 N N . SER A 1 288 ? 8.769 1.847 35.499 1.00 78.56 288 SER A N 1
ATOM 2175 C CA . SER A 1 288 ? 8.646 2.905 36.501 1.00 78.56 288 SER A CA 1
ATOM 2176 C C . SER A 1 288 ? 9.892 3.788 36.447 1.00 78.56 288 SER A C 1
ATOM 2178 O O . SER A 1 288 ? 10.984 3.321 36.111 1.00 78.56 288 SER A O 1
ATOM 2180 N N . TRP A 1 289 ? 9.711 5.078 36.711 1.00 84.38 289 TRP A N 1
ATOM 2181 C CA . TRP A 1 289 ? 10.823 6.010 36.874 1.00 84.38 289 TRP A CA 1
ATOM 2182 C C . TRP A 1 289 ? 11.041 6.257 38.357 1.00 84.38 289 TRP A C 1
ATOM 2184 O O . TRP A 1 289 ? 10.067 6.391 39.095 1.00 84.38 289 TRP A O 1
ATOM 2194 N N . GLN A 1 290 ? 12.296 6.297 38.782 1.00 85.88 290 GLN A N 1
ATOM 2195 C CA . GLN A 1 290 ? 12.657 6.629 40.150 1.00 85.88 290 GLN A CA 1
ATOM 2196 C C . GLN A 1 290 ? 12.666 8.151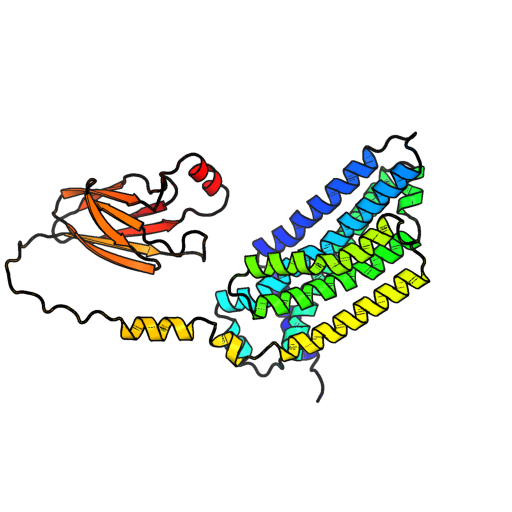 40.299 1.00 85.88 290 GLN A C 1
ATOM 2198 O O . GLN A 1 290 ? 13.184 8.875 39.444 1.00 85.88 290 GLN A O 1
ATOM 2203 N N . VAL A 1 291 ? 12.004 8.626 41.348 1.00 87.06 291 VAL A N 1
ATOM 2204 C CA . VAL A 1 291 ? 11.867 10.041 41.682 1.00 87.06 291 VAL A CA 1
ATOM 2205 C C . VAL A 1 291 ? 12.937 10.371 42.708 1.00 87.06 291 VAL A C 1
ATOM 2207 O O . VAL A 1 291 ? 12.989 9.736 43.760 1.00 87.06 291 VAL A O 1
ATOM 2210 N N . HIS A 1 292 ? 13.784 11.343 42.385 1.00 86.75 292 HIS A N 1
ATOM 2211 C CA . HIS A 1 292 ? 14.790 11.879 43.288 1.00 86.75 292 HIS A CA 1
ATOM 2212 C C . HIS A 1 292 ? 14.401 13.301 43.686 1.00 86.75 292 HIS A C 1
ATOM 2214 O O . HIS A 1 292 ? 14.225 14.152 42.805 1.00 86.75 292 HIS A O 1
ATOM 2220 N N . LEU A 1 293 ? 14.282 13.534 44.991 1.00 86.25 293 LEU A N 1
ATOM 2221 C CA . LEU A 1 293 ? 14.091 14.848 45.595 1.00 86.25 293 LEU A CA 1
ATOM 2222 C C . LEU A 1 293 ? 15.368 15.180 46.368 1.00 86.25 293 LEU A C 1
ATOM 2224 O O . LEU A 1 293 ? 15.809 14.378 47.182 1.00 86.25 293 LEU A O 1
ATOM 2228 N N . ASP A 1 294 ? 16.011 16.299 46.044 1.00 85.25 294 ASP A N 1
ATOM 2229 C CA . ASP A 1 294 ? 17.272 16.733 46.674 1.00 85.25 294 ASP A CA 1
ATOM 2230 C C . ASP A 1 294 ? 18.403 15.698 46.615 1.00 85.25 294 ASP A C 1
ATOM 2232 O O . ASP A 1 294 ? 19.297 15.648 47.451 1.00 85.25 294 ASP A O 1
ATOM 2236 N N . GLY A 1 295 ? 18.377 14.874 45.564 1.00 76.94 295 GLY A N 1
ATOM 2237 C CA . GLY A 1 295 ? 19.327 13.783 45.341 1.00 76.94 295 GLY A CA 1
ATOM 2238 C C . GLY A 1 295 ? 18.879 12.443 45.927 1.00 76.94 295 GLY A C 1
ATOM 2239 O O . GLY A 1 295 ? 19.273 11.400 45.396 1.00 76.94 295 GLY A O 1
ATOM 2240 N N . GLU A 1 296 ? 17.977 12.449 46.906 1.00 78.81 296 GLU A N 1
ATOM 2241 C CA . GLU A 1 296 ? 17.516 11.249 47.601 1.00 78.81 296 GLU A CA 1
ATOM 2242 C C . GLU A 1 296 ? 16.343 10.565 46.877 1.00 78.81 296 GLU A C 1
ATOM 2244 O O . GLU A 1 296 ? 15.431 11.231 46.375 1.00 78.81 296 GLU A O 1
ATOM 2249 N N . PRO A 1 297 ? 16.332 9.223 46.778 1.00 82.88 297 PRO A N 1
ATOM 2250 C CA . PRO A 1 297 ? 15.252 8.487 46.135 1.00 82.88 297 PRO A CA 1
ATOM 2251 C C . PRO A 1 297 ? 14.009 8.428 47.036 1.00 82.88 297 PRO A C 1
ATOM 2253 O O . PRO A 1 297 ? 13.959 7.667 47.997 1.00 82.88 297 PRO A O 1
ATOM 2256 N N . VAL A 1 298 ? 12.966 9.177 46.676 1.00 81.56 298 VAL A N 1
ATOM 2257 C CA . VAL A 1 298 ? 11.733 9.317 47.479 1.00 81.56 298 VAL A CA 1
ATOM 2258 C C . VAL A 1 298 ? 10.581 8.424 47.015 1.00 81.56 298 VAL A C 1
ATOM 2260 O O . VAL A 1 298 ? 9.611 8.218 47.739 1.00 81.56 298 VAL A O 1
ATOM 2263 N N . GLY A 1 299 ? 10.658 7.864 45.805 1.00 80.88 299 GLY A N 1
ATOM 2264 C CA . GLY A 1 299 ? 9.611 6.979 45.301 1.00 80.88 299 GLY A CA 1
ATOM 2265 C C . GLY A 1 299 ? 9.785 6.569 43.848 1.00 80.88 299 GLY A C 1
ATOM 2266 O O . GLY A 1 299 ? 10.796 6.853 43.203 1.00 80.88 299 GLY A O 1
ATOM 2267 N N . THR A 1 300 ? 8.774 5.890 43.309 1.00 82.31 300 THR A N 1
ATOM 2268 C CA . THR A 1 300 ? 8.728 5.541 41.885 1.00 82.31 300 THR A CA 1
ATOM 2269 C C . THR A 1 300 ? 7.380 5.904 41.289 1.00 82.31 300 THR A C 1
ATOM 2271 O O . THR A 1 300 ? 6.355 5.719 41.935 1.00 82.31 300 THR A O 1
ATOM 2274 N N . ILE A 1 301 ? 7.381 6.396 40.051 1.00 80.44 301 ILE A N 1
ATOM 2275 C CA . ILE A 1 301 ? 6.162 6.761 39.329 1.00 80.44 301 ILE A CA 1
ATOM 2276 C C . ILE A 1 301 ? 5.921 5.813 38.152 1.00 80.44 301 ILE A C 1
ATOM 2278 O O . ILE A 1 301 ? 6.717 5.701 37.203 1.00 80.44 301 ILE A O 1
ATOM 2282 N N . ALA A 1 302 ? 4.804 5.089 38.220 1.00 78.25 302 ALA A N 1
ATOM 2283 C CA . ALA A 1 302 ? 4.364 4.194 37.163 1.00 78.25 302 ALA A CA 1
ATOM 2284 C C . ALA A 1 302 ? 3.682 4.970 36.022 1.00 78.25 302 ALA A C 1
ATOM 2286 O O . ALA A 1 302 ? 3.520 6.187 36.047 1.00 78.25 302 ALA A O 1
ATOM 2287 N N . ARG A 1 303 ? 3.337 4.268 34.941 1.00 72.00 303 ARG A N 1
ATOM 2288 C CA . ARG A 1 303 ? 2.668 4.873 33.781 1.00 72.00 303 ARG A CA 1
ATOM 2289 C C . ARG A 1 303 ? 1.264 5.361 34.156 1.00 72.00 303 ARG A C 1
ATOM 2291 O O . ARG A 1 303 ? 0.488 4.560 34.667 1.00 72.00 303 ARG A O 1
ATOM 2298 N N . ASN A 1 304 ? 0.914 6.580 33.723 1.00 72.81 304 ASN A N 1
ATOM 2299 C CA . ASN A 1 304 ? -0.392 7.212 33.971 1.00 72.81 304 ASN A CA 1
ATOM 2300 C C . ASN A 1 304 ? -0.742 7.242 35.461 1.00 72.81 304 ASN A C 1
ATOM 2302 O O . ASN A 1 304 ? -1.895 7.043 35.834 1.00 72.81 304 ASN A O 1
ATOM 2306 N N . ASP A 1 305 ? 0.287 7.415 36.278 1.00 77.00 305 ASP A N 1
ATOM 2307 C CA . ASP A 1 305 ? 0.190 7.436 37.722 1.00 77.00 305 ASP A CA 1
ATOM 2308 C C . ASP A 1 305 ? 0.404 8.860 38.229 1.00 77.00 305 ASP A C 1
ATOM 2310 O O . ASP A 1 305 ? 0.992 9.703 37.531 1.00 77.00 305 ASP A O 1
ATOM 2314 N N . VAL A 1 306 ? -0.089 9.105 39.435 1.00 81.25 306 VAL A N 1
ATOM 2315 C CA . VAL A 1 306 ? 0.041 10.378 40.137 1.00 81.25 306 VAL A CA 1
ATOM 2316 C C . VAL A 1 306 ? 0.679 10.089 41.481 1.00 81.25 306 VAL A C 1
ATOM 2318 O O . VAL A 1 306 ? 0.177 9.267 42.241 1.00 81.25 306 VAL A O 1
ATOM 2321 N N . LEU A 1 307 ? 1.792 10.760 41.752 1.00 80.44 307 LEU A N 1
ATOM 2322 C CA . LEU A 1 307 ? 2.504 10.655 43.014 1.00 80.44 307 LEU A CA 1
ATOM 2323 C C . LEU A 1 307 ? 2.417 11.998 43.734 1.00 80.44 307 LEU A C 1
ATOM 2325 O O . LEU A 1 307 ? 2.908 12.999 43.212 1.00 80.44 307 LEU A O 1
ATOM 2329 N N . ASP A 1 308 ? 1.808 11.993 44.915 1.00 83.50 308 ASP A N 1
ATOM 2330 C CA . ASP A 1 308 ? 1.717 13.153 45.798 1.00 83.50 308 ASP A CA 1
ATOM 2331 C C . ASP A 1 308 ? 2.681 12.922 46.979 1.00 83.50 308 ASP A C 1
ATOM 2333 O O . ASP A 1 308 ? 2.598 11.896 47.659 1.00 83.50 308 ASP A O 1
ATOM 2337 N N . LEU A 1 309 ? 3.634 13.836 47.176 1.00 81.06 309 LEU A N 1
ATOM 2338 C CA . LEU A 1 309 ? 4.660 13.760 48.220 1.00 81.06 309 LEU A CA 1
ATOM 2339 C C . LEU A 1 309 ? 4.560 14.987 49.136 1.00 81.06 309 LEU A C 1
ATOM 2341 O O . LEU A 1 309 ? 4.594 16.107 48.616 1.00 81.06 309 LEU A O 1
ATOM 2345 N N . PRO A 1 310 ? 4.460 14.804 50.464 1.00 80.62 310 PRO A N 1
ATOM 2346 C CA . PRO A 1 310 ? 4.633 15.907 51.397 1.00 80.62 310 PRO A CA 1
ATOM 2347 C C . PRO A 1 310 ? 6.099 16.351 51.373 1.00 80.62 310 PRO A C 1
ATOM 2349 O O . PRO A 1 310 ? 7.004 15.514 51.391 1.00 80.62 310 PRO A O 1
ATOM 2352 N N . ILE A 1 311 ? 6.320 17.657 51.292 1.00 83.25 311 ILE A N 1
ATOM 2353 C CA . ILE A 1 311 ? 7.639 18.287 51.297 1.00 83.25 311 ILE A CA 1
ATOM 2354 C C . ILE A 1 311 ? 7.643 19.445 52.291 1.00 83.25 311 ILE A C 1
ATOM 2356 O O . ILE A 1 311 ? 6.604 20.065 52.540 1.00 83.25 311 ILE A O 1
ATOM 2360 N N . ASP A 1 312 ? 8.811 19.729 52.851 1.00 81.38 312 ASP A N 1
ATOM 2361 C CA . ASP A 1 312 ? 8.984 20.906 53.693 1.00 81.38 312 ASP A CA 1
ATOM 2362 C C . ASP A 1 312 ? 8.931 22.186 52.829 1.00 81.38 312 ASP A C 1
ATOM 2364 O O . ASP A 1 312 ? 9.186 22.134 51.624 1.00 81.38 312 ASP A O 1
ATOM 2368 N N . PRO A 1 313 ? 8.566 23.343 53.397 1.00 78.12 313 PRO A N 1
ATOM 2369 C CA . PRO A 1 313 ? 8.621 24.620 52.695 1.00 78.12 313 PRO A CA 1
ATOM 2370 C C . PRO A 1 313 ? 10.077 25.014 52.424 1.00 78.12 313 PRO A C 1
ATOM 2372 O O . PRO A 1 313 ? 10.931 24.943 53.311 1.00 78.12 313 PRO A O 1
ATOM 2375 N N . GLY A 1 314 ? 10.370 25.470 51.207 1.00 82.00 314 GLY A N 1
ATOM 2376 C CA . GLY A 1 314 ? 11.716 25.883 50.822 1.00 82.00 314 GLY A CA 1
ATOM 2377 C C . GLY A 1 314 ? 12.111 25.506 49.399 1.00 82.00 314 GLY A C 1
ATOM 2378 O O . GLY A 1 314 ? 11.282 25.225 48.532 1.00 82.00 314 GLY A O 1
ATOM 2379 N N . ARG A 1 315 ? 13.421 25.557 49.144 1.00 83.12 315 ARG A N 1
ATOM 2380 C CA . ARG A 1 315 ? 14.001 25.347 47.817 1.00 83.12 315 ARG A CA 1
ATOM 2381 C C . ARG A 1 315 ? 14.423 23.897 47.639 1.00 83.12 315 ARG A C 1
ATOM 2383 O O . ARG A 1 315 ? 15.352 23.443 48.300 1.00 83.12 315 ARG A O 1
ATOM 2390 N N . HIS A 1 316 ? 13.807 23.227 46.675 1.00 86.31 316 HIS A N 1
ATOM 2391 C CA . HIS A 1 316 ? 14.019 21.812 46.388 1.00 86.31 316 HIS A CA 1
ATOM 2392 C C . HIS A 1 316 ? 14.465 21.581 44.945 1.00 86.31 316 HIS A C 1
ATOM 2394 O O . HIS A 1 316 ? 14.321 22.427 44.058 1.00 86.31 316 HIS A O 1
ATOM 2400 N N . THR A 1 317 ? 15.000 20.394 44.682 1.00 87.31 317 THR A N 1
ATOM 2401 C CA . THR A 1 317 ? 15.406 19.943 43.352 1.00 87.31 317 THR A CA 1
ATOM 2402 C C . THR A 1 317 ? 14.759 18.612 42.995 1.00 87.31 317 THR A C 1
ATOM 2404 O O . THR A 1 317 ? 14.779 17.656 43.763 1.00 87.31 317 THR A O 1
ATOM 2407 N N . LEU A 1 318 ? 14.200 18.533 41.786 1.00 88.81 318 LEU A N 1
ATOM 2408 C CA . LEU A 1 318 ? 13.513 17.351 41.275 1.00 88.81 318 LEU A CA 1
ATOM 2409 C C . LEU A 1 318 ? 14.265 16.743 40.088 1.00 88.81 318 LEU A C 1
ATOM 2411 O O . LEU A 1 318 ? 14.606 17.437 39.121 1.00 88.81 318 LEU A O 1
ATOM 2415 N N . ARG A 1 319 ? 14.475 15.422 40.127 1.00 89.06 319 ARG A N 1
ATOM 2416 C CA . ARG A 1 319 ? 15.022 14.637 39.012 1.00 89.06 319 ARG A CA 1
ATOM 2417 C C . ARG A 1 319 ? 14.306 13.297 38.880 1.00 89.06 319 ARG A C 1
ATOM 2419 O O . ARG A 1 319 ? 14.007 12.629 39.861 1.00 89.06 319 ARG A O 1
ATOM 2426 N N . LEU A 1 320 ? 14.076 12.878 37.640 1.00 87.56 320 LEU A N 1
ATOM 2427 C CA . LEU A 1 320 ? 13.544 11.560 37.308 1.00 87.56 320 LEU A CA 1
ATOM 2428 C C . LEU A 1 320 ? 14.618 10.730 36.625 1.00 87.56 320 LEU A C 1
ATOM 2430 O O . LEU A 1 320 ? 15.271 11.203 35.696 1.00 87.56 320 LEU A O 1
ATOM 2434 N N . THR A 1 321 ? 14.769 9.480 37.042 1.00 84.56 321 THR A N 1
ATOM 2435 C CA . THR A 1 321 ? 15.705 8.533 36.434 1.00 84.56 321 THR A CA 1
ATOM 2436 C C . THR A 1 321 ? 14.958 7.287 35.964 1.00 84.56 321 THR A C 1
ATOM 2438 O O . THR A 1 321 ? 13.975 6.835 36.552 1.00 84.56 321 THR A O 1
ATOM 2441 N N . SER A 1 322 ? 15.389 6.741 34.833 1.00 79.19 322 SER A N 1
ATOM 2442 C CA . SER A 1 322 ? 14.920 5.462 34.304 1.00 79.19 322 SER A CA 1
ATOM 2443 C C . SER A 1 322 ? 16.027 4.428 34.460 1.00 79.19 322 SER A C 1
ATOM 2445 O O . SER A 1 322 ? 17.203 4.773 34.423 1.00 79.19 322 SER A O 1
ATOM 2447 N N . THR A 1 323 ? 15.669 3.144 34.551 1.00 68.25 323 THR A N 1
ATOM 2448 C CA . THR A 1 323 ? 16.637 2.032 34.601 1.00 68.25 323 THR A CA 1
ATOM 2449 C C . THR A 1 323 ? 17.665 2.131 33.461 1.00 68.25 323 THR A C 1
ATOM 2451 O O . THR A 1 323 ? 17.332 1.911 32.291 1.00 68.25 323 THR A O 1
ATOM 2454 N N . GLY A 1 324 ? 18.908 2.497 33.805 1.00 69.44 324 GLY A N 1
ATOM 2455 C CA . GLY A 1 324 ? 20.011 2.790 32.881 1.00 69.44 324 GLY A CA 1
ATOM 2456 C C . GLY A 1 324 ? 20.570 4.213 33.046 1.00 69.44 324 GLY A C 1
ATOM 2457 O O . GLY A 1 324 ? 20.403 4.841 34.082 1.00 69.44 324 GLY A O 1
ATOM 2458 N N . ARG A 1 325 ? 21.234 4.745 32.010 1.00 67.12 325 ARG A N 1
ATOM 2459 C CA . ARG A 1 325 ? 21.833 6.101 32.013 1.00 67.12 325 ARG A CA 1
ATOM 2460 C C . ARG A 1 325 ? 20.844 7.236 31.683 1.00 67.12 325 ARG A C 1
ATOM 2462 O O . ARG A 1 325 ? 21.280 8.330 31.364 1.00 67.12 325 ARG A O 1
ATOM 2469 N N . ARG A 1 326 ? 19.530 6.987 31.658 1.00 81.06 326 ARG A N 1
ATOM 2470 C CA . ARG A 1 326 ? 18.526 7.920 31.103 1.00 81.06 326 ARG A CA 1
ATOM 2471 C C . ARG A 1 326 ? 17.776 8.650 32.211 1.00 81.06 326 ARG A C 1
ATOM 2473 O O . ARG A 1 326 ? 17.266 7.997 33.117 1.00 81.06 326 ARG A O 1
ATOM 2480 N N . GLY A 1 327 ? 17.631 9.968 32.099 1.00 83.31 327 GLY A N 1
ATOM 2481 C CA . GLY A 1 327 ? 16.939 10.771 33.108 1.00 83.31 327 GLY A CA 1
ATOM 2482 C C . GLY A 1 327 ? 16.327 12.064 32.577 1.00 83.31 327 GLY A C 1
ATOM 2483 O O . GLY A 1 327 ? 16.309 12.313 31.368 1.00 83.31 327 GLY A O 1
ATOM 2484 N N . SER A 1 328 ? 15.781 12.855 33.497 1.00 85.94 328 SER A N 1
ATOM 2485 C CA . SER A 1 328 ? 15.429 14.261 33.295 1.00 85.94 328 SER A CA 1
ATOM 2486 C C . SER A 1 328 ? 16.588 15.167 33.730 1.00 85.94 328 SER A C 1
ATOM 2488 O O . SER A 1 328 ? 17.405 14.755 34.563 1.00 85.94 328 SER A O 1
ATOM 2490 N N . PRO A 1 329 ? 16.633 16.427 33.260 1.00 83.62 329 PRO A N 1
ATOM 2491 C CA . PRO A 1 329 ? 17.504 17.425 33.866 1.00 83.62 329 PRO A CA 1
ATOM 2492 C C . PRO A 1 329 ? 17.052 17.709 35.305 1.00 83.62 329 PRO A C 1
ATOM 2494 O O . PRO A 1 329 ? 15.867 17.560 35.624 1.00 83.62 329 PRO A O 1
ATOM 2497 N N . LEU A 1 330 ? 17.993 18.140 36.149 1.00 85.50 330 LEU A N 1
ATOM 2498 C CA . LEU A 1 330 ? 17.704 18.670 37.484 1.00 85.50 330 LEU A CA 1
ATOM 2499 C C . LEU A 1 330 ? 16.846 19.932 37.355 1.00 85.50 330 LEU A C 1
ATOM 2501 O O . LEU A 1 330 ? 17.183 20.849 36.598 1.00 85.50 330 LEU A O 1
ATOM 2505 N N . ARG A 1 331 ? 15.723 19.968 38.072 1.00 86.38 331 ARG A N 1
ATOM 2506 C CA . ARG A 1 331 ? 14.813 21.115 38.098 1.00 86.38 331 ARG A CA 1
ATOM 2507 C C . ARG A 1 331 ? 14.701 21.671 39.515 1.00 86.38 331 ARG A C 1
ATOM 2509 O O . ARG A 1 331 ? 14.113 20.987 40.347 1.00 86.38 331 ARG A O 1
ATOM 2516 N N . PRO A 1 332 ? 15.244 22.870 39.789 1.00 86.50 332 PRO A N 1
ATOM 2517 C CA . PRO A 1 332 ? 14.972 23.559 41.040 1.00 86.50 332 PRO A CA 1
ATOM 2518 C C . PRO A 1 332 ? 13.540 24.107 41.037 1.00 86.50 332 PRO A C 1
ATOM 2520 O O . PRO A 1 332 ? 13.055 24.537 39.987 1.00 86.50 332 PRO A O 1
ATOM 2523 N N . PHE A 1 333 ? 12.890 24.092 42.193 1.00 85.44 333 PHE A N 1
ATOM 2524 C CA . PHE A 1 333 ? 11.600 24.729 42.435 1.00 85.44 333 PHE A CA 1
ATOM 2525 C C . PHE A 1 333 ? 11.516 25.186 43.892 1.00 85.44 333 PHE A C 1
ATOM 2527 O O . PHE A 1 333 ? 12.171 24.605 44.756 1.00 85.44 333 PHE A O 1
ATOM 2534 N N . ASP A 1 334 ? 10.716 26.214 44.143 1.00 82.50 334 ASP A N 1
ATOM 2535 C CA . ASP A 1 334 ? 10.426 26.704 45.487 1.00 82.50 334 ASP A CA 1
ATOM 2536 C C . ASP A 1 334 ? 9.017 26.236 45.880 1.00 82.50 334 ASP A C 1
ATOM 2538 O O . ASP A 1 334 ? 8.110 26.196 45.039 1.00 82.50 334 ASP A O 1
ATOM 2542 N N . ALA A 1 335 ? 8.863 25.794 47.123 1.00 79.94 335 ALA A N 1
ATOM 2543 C CA . ALA A 1 335 ? 7.602 25.362 47.703 1.00 79.94 335 ALA A CA 1
ATOM 2544 C C . ALA A 1 335 ? 7.236 26.298 48.858 1.00 79.94 335 ALA A C 1
ATOM 2546 O O . ALA A 1 335 ? 7.964 26.372 49.847 1.00 79.94 335 ALA A O 1
ATOM 2547 N N . ASP A 1 336 ? 6.117 27.003 48.711 1.00 75.25 336 ASP A N 1
ATOM 2548 C CA . ASP A 1 336 ? 5.577 27.890 49.742 1.00 75.25 336 ASP A CA 1
ATOM 2549 C C . ASP A 1 336 ? 4.735 27.092 50.751 1.00 75.25 336 ASP A C 1
ATOM 2551 O O . ASP A 1 336 ? 4.209 26.023 50.414 1.00 75.25 336 ASP A O 1
ATOM 2555 N N . ASP A 1 337 ? 4.564 27.624 51.963 1.00 69.94 337 ASP A N 1
ATOM 2556 C CA . ASP A 1 337 ? 3.716 27.028 53.003 1.00 69.94 337 ASP A CA 1
ATOM 2557 C C . ASP A 1 337 ? 2.309 26.704 52.475 1.00 69.94 337 ASP A C 1
ATOM 2559 O O . ASP A 1 337 ? 1.659 27.530 51.832 1.00 69.94 337 ASP A O 1
ATOM 2563 N N . GLU A 1 338 ? 1.850 25.473 52.725 1.00 67.81 338 GLU A N 1
ATOM 2564 C CA . GLU A 1 338 ? 0.542 24.943 52.296 1.00 67.81 338 GLU A CA 1
ATOM 2565 C C . GLU A 1 338 ? 0.272 24.995 50.773 1.00 67.81 338 GLU A C 1
ATOM 2567 O O . GLU A 1 338 ? -0.863 24.815 50.318 1.00 67.81 338 GLU A O 1
ATOM 2572 N N . SER A 1 339 ? 1.306 25.193 49.948 1.00 73.62 339 SER A N 1
ATOM 2573 C CA . SER A 1 339 ? 1.165 25.250 48.492 1.00 73.62 339 SER A CA 1
ATOM 2574 C C . SER A 1 339 ? 1.259 23.870 47.827 1.00 73.62 339 SER A C 1
ATOM 2576 O O . SER A 1 339 ? 1.927 22.945 48.297 1.00 73.62 339 SER A O 1
ATOM 2578 N N . MET A 1 340 ? 0.567 23.717 46.691 1.00 77.62 340 MET A N 1
ATOM 2579 C CA . MET A 1 340 ? 0.642 22.520 45.850 1.00 77.62 340 MET A CA 1
ATOM 2580 C C . MET A 1 340 ? 1.444 22.816 44.581 1.00 77.62 340 MET A C 1
ATOM 2582 O O . MET A 1 340 ? 0.920 23.414 43.637 1.00 77.62 340 MET A O 1
ATOM 2586 N N . THR A 1 341 ? 2.672 22.311 44.500 1.00 82.31 341 THR A N 1
ATOM 2587 C CA . THR A 1 341 ? 3.501 22.451 43.297 1.00 82.31 341 THR A CA 1
ATOM 2588 C C . THR A 1 341 ? 3.273 21.270 42.362 1.00 82.31 341 THR A C 1
ATOM 2590 O O . THR A 1 341 ? 3.495 20.111 42.720 1.00 82.31 341 THR A O 1
ATOM 2593 N N . ARG A 1 342 ? 2.826 21.544 41.130 1.00 85.88 342 ARG A N 1
ATOM 2594 C CA . ARG A 1 342 ? 2.496 20.504 40.149 1.00 85.88 342 ARG A CA 1
ATOM 2595 C C . ARG A 1 342 ? 3.583 20.352 39.095 1.00 85.88 342 ARG A C 1
ATOM 2597 O O . ARG A 1 342 ? 3.929 21.295 38.390 1.00 85.88 342 ARG A O 1
ATOM 2604 N N . PHE A 1 343 ? 4.032 19.120 38.895 1.00 87.19 343 PHE A N 1
ATOM 2605 C CA . PHE A 1 343 ? 4.899 18.735 37.793 1.00 87.19 343 PHE A CA 1
ATOM 2606 C C . PHE A 1 343 ? 4.222 17.717 36.888 1.00 87.19 343 PHE A C 1
ATOM 2608 O O . PHE A 1 343 ? 3.610 16.750 37.331 1.00 87.19 343 PHE A O 1
ATOM 2615 N N . THR A 1 344 ? 4.392 17.912 35.588 1.00 85.62 344 THR A N 1
ATOM 2616 C CA . THR A 1 344 ? 4.030 16.936 34.566 1.00 85.62 344 THR A CA 1
ATOM 2617 C C . THR A 1 344 ? 5.299 16.357 33.967 1.00 85.62 344 THR A C 1
ATOM 2619 O O . THR A 1 344 ? 6.222 17.089 33.589 1.00 85.62 344 THR A O 1
ATOM 2622 N N . CYS A 1 345 ? 5.362 15.031 33.884 1.00 84.31 345 CYS A N 1
ATOM 2623 C CA . CYS A 1 345 ? 6.478 14.335 33.267 1.00 84.31 345 CYS A CA 1
ATOM 2624 C C . CYS A 1 345 ? 6.010 13.431 32.128 1.00 84.31 345 CYS A C 1
ATOM 2626 O O . CYS A 1 345 ? 4.988 12.749 32.214 1.00 84.31 345 CYS A O 1
ATOM 2628 N N . HIS A 1 346 ? 6.757 13.437 31.027 1.00 81.88 346 HIS A N 1
ATOM 2629 C CA . HIS A 1 346 ? 6.466 12.610 29.860 1.00 81.88 346 HIS A CA 1
ATOM 2630 C C . HIS A 1 346 ? 7.762 12.257 29.114 1.00 81.88 346 HIS A C 1
ATOM 2632 O O . HIS A 1 346 ? 8.752 12.989 29.203 1.00 81.88 346 HIS A O 1
ATOM 2638 N N . PRO A 1 347 ? 7.801 11.145 28.356 1.00 73.94 347 PRO A N 1
ATOM 2639 C CA . PRO A 1 347 ? 8.976 10.817 27.557 1.00 73.94 347 PRO A CA 1
ATOM 2640 C C . PRO A 1 347 ? 9.176 11.854 26.443 1.00 73.94 347 PRO A C 1
ATOM 2642 O O . PRO A 1 347 ? 8.215 12.483 25.977 1.00 73.94 347 PRO A O 1
ATOM 2645 N N . GLN A 1 348 ? 10.419 12.028 25.999 1.00 70.81 348 GLN A N 1
ATOM 2646 C CA . GLN A 1 348 ? 10.743 12.972 24.932 1.00 70.81 348 GLN A CA 1
ATOM 2647 C C . GLN A 1 348 ? 9.976 12.657 23.620 1.00 70.81 348 GLN A C 1
ATOM 2649 O O . GLN A 1 348 ? 9.767 11.484 23.280 1.00 70.81 348 GLN A O 1
ATOM 2654 N N . PRO A 1 349 ? 9.508 13.675 22.866 1.00 63.31 349 PRO A N 1
ATOM 2655 C CA . PRO A 1 349 ? 8.906 13.475 21.550 1.00 63.31 349 PRO A CA 1
ATOM 2656 C C . PRO A 1 349 ? 9.876 12.932 20.496 1.00 63.31 349 PRO A C 1
ATOM 2658 O O . PRO A 1 349 ? 11.056 13.275 20.476 1.00 63.31 349 PRO A O 1
ATOM 2661 N N . LEU A 1 350 ? 9.359 12.075 19.605 1.00 63.03 350 LEU A N 1
ATOM 2662 C CA . LEU A 1 350 ? 10.144 11.481 18.523 1.00 63.03 350 LEU A CA 1
ATOM 2663 C C . LEU A 1 350 ? 10.303 12.486 17.370 1.00 63.03 350 LEU A C 1
ATOM 2665 O O . LEU A 1 350 ? 9.298 13.026 16.927 1.00 63.03 350 LEU A O 1
ATOM 2669 N N . TRP A 1 351 ? 11.546 12.661 16.904 1.00 47.09 351 TRP A N 1
ATOM 2670 C CA . TRP A 1 351 ? 12.032 13.515 15.801 1.00 47.09 351 TRP A CA 1
ATOM 2671 C C . TRP A 1 351 ? 11.669 15.022 15.852 1.00 47.09 351 TRP A C 1
ATOM 2673 O O . TRP A 1 351 ? 10.492 15.364 15.913 1.00 47.09 351 TRP A O 1
ATOM 2683 N N . PRO A 1 352 ? 12.642 15.960 15.776 1.00 50.56 352 PRO A N 1
ATOM 2684 C CA . PRO A 1 352 ? 14.103 15.776 15.733 1.00 50.56 352 PRO A CA 1
ATOM 2685 C C . PRO A 1 352 ? 14.757 15.616 17.124 1.00 50.56 352 PRO A C 1
ATOM 2687 O O . PRO A 1 352 ? 15.917 15.231 17.223 1.00 50.56 352 PRO A O 1
ATOM 2690 N N . LEU A 1 353 ? 14.024 15.849 18.219 1.00 57.81 353 LEU A N 1
ATOM 2691 C CA . LEU A 1 353 ? 14.589 15.925 19.579 1.00 57.81 353 LEU A CA 1
ATOM 2692 C C . LEU A 1 353 ? 15.145 14.593 20.128 1.00 57.81 353 LEU A C 1
ATOM 2694 O O . LEU A 1 353 ? 16.069 14.614 20.940 1.00 57.81 353 LEU A O 1
ATOM 2698 N N . LEU A 1 354 ? 14.650 13.451 19.637 1.00 57.31 354 LEU A N 1
ATOM 2699 C CA . LEU A 1 354 ? 15.114 12.109 20.028 1.00 57.31 354 LEU A CA 1
ATOM 2700 C C . LEU A 1 354 ? 16.602 11.866 19.709 1.00 57.31 354 LEU A C 1
ATOM 2702 O O . LEU A 1 354 ? 17.290 11.194 20.473 1.00 57.31 354 LEU A O 1
ATOM 2706 N N . LEU A 1 355 ? 17.114 12.432 18.608 1.00 55.38 355 LEU A N 1
ATOM 2707 C CA . LEU A 1 355 ? 18.540 12.344 18.269 1.00 55.38 355 LEU A CA 1
ATOM 2708 C C . LEU A 1 355 ? 19.401 13.086 19.299 1.00 55.38 355 LEU A C 1
ATOM 2710 O O . LEU A 1 355 ? 20.479 12.622 19.658 1.00 55.38 355 LEU A O 1
ATOM 2714 N N . MET A 1 356 ? 18.888 14.191 19.845 1.00 55.31 356 MET A N 1
ATOM 2715 C CA . MET A 1 356 ? 19.581 14.963 20.874 1.00 55.31 356 MET A CA 1
ATOM 2716 C C . MET A 1 356 ? 19.664 14.204 22.207 1.00 55.31 356 MET A C 1
ATOM 2718 O O . MET A 1 356 ? 20.674 14.305 22.895 1.00 55.31 356 MET A O 1
ATOM 2722 N N . ALA A 1 357 ? 18.646 13.415 22.573 1.00 54.97 357 ALA A N 1
ATOM 2723 C CA . ALA A 1 357 ? 18.677 12.615 23.806 1.00 54.97 357 ALA A CA 1
ATOM 2724 C C . ALA A 1 357 ? 19.462 11.300 23.689 1.00 54.97 357 ALA A C 1
ATOM 2726 O O . ALA A 1 357 ? 19.791 10.699 24.709 1.00 54.97 357 ALA A O 1
ATOM 2727 N N . LEU A 1 358 ? 19.792 10.856 22.471 1.00 60.59 358 LEU A N 1
ATOM 2728 C CA . LEU A 1 358 ? 20.794 9.804 22.276 1.00 60.59 358 LEU A CA 1
ATOM 2729 C C . LEU A 1 358 ? 22.207 10.315 22.599 1.00 60.59 358 LEU A C 1
ATOM 2731 O O . LEU A 1 358 ? 23.007 9.556 23.137 1.00 60.59 358 LEU A O 1
ATOM 2735 N N . ALA A 1 359 ?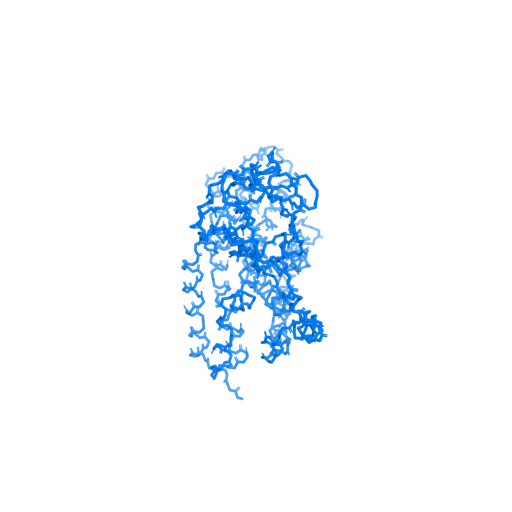 22.485 11.595 22.328 1.00 61.16 359 ALA A N 1
ATOM 2736 C CA . ALA A 1 359 ? 23.745 12.253 22.679 1.00 61.16 359 ALA A CA 1
ATOM 2737 C C . ALA A 1 359 ? 23.776 12.790 24.127 1.00 61.16 359 ALA A C 1
ATOM 2739 O O . ALA A 1 359 ? 24.841 12.839 24.735 1.00 61.16 359 ALA A O 1
ATOM 2740 N N . VAL A 1 360 ? 22.622 13.172 24.696 1.00 70.94 360 VAL A N 1
ATOM 2741 C CA . VAL A 1 360 ? 22.485 13.719 26.061 1.00 70.94 360 VAL A CA 1
ATOM 2742 C C . VAL A 1 360 ? 21.480 12.884 26.871 1.00 70.94 360 VAL A C 1
ATOM 2744 O O . VAL A 1 360 ? 20.273 13.144 26.811 1.00 70.94 360 VAL A O 1
ATOM 2747 N N . PRO A 1 361 ? 21.948 11.896 27.657 1.00 67.50 361 PRO A N 1
ATOM 2748 C CA . PRO A 1 361 ? 21.079 10.943 28.353 1.00 67.50 361 PRO A CA 1
ATOM 2749 C C . PRO A 1 361 ? 20.117 11.575 29.377 1.00 67.50 361 PRO A C 1
ATOM 2751 O O . PRO A 1 361 ? 19.036 11.038 29.628 1.00 67.50 361 PRO A O 1
ATOM 2754 N N . ASP A 1 362 ? 20.469 12.745 29.918 1.00 73.44 362 ASP A N 1
ATOM 2755 C CA . ASP A 1 362 ? 19.658 13.502 30.881 1.00 73.44 362 ASP A CA 1
ATOM 2756 C C . ASP A 1 362 ? 18.482 14.267 30.247 1.00 73.44 362 ASP A C 1
ATOM 2758 O O . ASP A 1 362 ? 17.721 14.920 30.952 1.00 73.44 362 ASP A O 1
ATOM 2762 N N . ARG A 1 363 ? 18.291 14.217 28.921 1.00 76.12 363 ARG A N 1
ATOM 2763 C CA . ARG A 1 363 ? 17.138 14.843 28.233 1.00 76.12 363 ARG A CA 1
ATOM 2764 C C . ARG A 1 363 ? 16.072 13.840 27.790 1.00 76.12 363 ARG A C 1
ATOM 2766 O O . ARG A 1 363 ? 15.193 14.174 26.994 1.00 76.12 363 ARG A O 1
ATOM 2773 N N . TRP A 1 364 ? 16.139 12.618 28.309 1.00 71.88 364 TRP A N 1
ATOM 2774 C CA . TRP A 1 364 ? 15.237 11.530 27.942 1.00 71.88 364 TRP A CA 1
ATOM 2775 C C . TRP A 1 364 ? 13.818 11.720 28.498 1.00 71.88 364 TRP A C 1
ATOM 2777 O O . TRP A 1 364 ? 12.827 11.367 27.850 1.00 71.88 364 TRP A O 1
ATOM 2787 N N . ILE A 1 365 ? 13.719 12.306 29.694 1.00 81.00 365 ILE A N 1
ATOM 2788 C CA . ILE A 1 365 ? 12.457 12.597 30.377 1.00 81.00 365 ILE A CA 1
ATOM 2789 C C . ILE A 1 365 ? 12.247 14.111 30.391 1.00 81.00 365 ILE A C 1
ATOM 2791 O O . ILE A 1 365 ? 13.091 14.874 30.862 1.00 81.00 365 ILE A O 1
ATOM 2795 N N . VAL A 1 366 ? 11.102 14.556 29.875 1.00 81.19 366 VAL A N 1
ATOM 2796 C CA . VAL A 1 366 ? 10.698 15.961 29.930 1.00 81.19 366 VAL A CA 1
ATOM 2797 C C . VAL A 1 366 ? 9.944 16.184 31.230 1.00 81.19 366 VAL A C 1
ATOM 2799 O O . VAL A 1 366 ? 8.960 15.498 31.495 1.00 81.19 366 VAL A O 1
ATOM 2802 N N . LEU A 1 367 ? 10.409 17.155 32.011 1.00 84.56 367 LEU A N 1
ATOM 2803 C CA . LEU A 1 367 ? 9.821 17.573 33.278 1.00 84.56 367 LEU A CA 1
ATOM 2804 C C . LEU A 1 367 ? 9.402 19.045 33.165 1.00 84.56 367 LEU A C 1
ATOM 2806 O O . LEU A 1 367 ? 10.240 19.902 32.856 1.00 84.56 367 LEU A O 1
ATOM 2810 N N . LYS A 1 368 ? 8.109 19.323 33.366 1.00 84.50 368 LYS A N 1
ATOM 2811 C CA . LYS A 1 368 ? 7.512 20.664 33.278 1.00 84.50 368 LYS A CA 1
ATOM 2812 C C . LYS A 1 368 ? 6.688 20.967 34.525 1.00 84.50 368 LYS A C 1
ATOM 2814 O O . LYS A 1 368 ? 5.771 20.210 34.831 1.00 84.50 368 LYS A O 1
ATOM 2819 N N . GLN A 1 369 ? 6.994 22.076 35.186 1.00 86.06 369 GLN A N 1
ATOM 2820 C CA . GLN A 1 369 ? 6.151 22.655 36.231 1.00 86.06 369 GLN A CA 1
ATOM 2821 C C . GLN A 1 369 ? 4.901 23.270 35.586 1.00 86.06 369 GLN A C 1
ATOM 2823 O O . GLN A 1 369 ? 4.990 23.773 34.460 1.00 86.06 369 GLN A O 1
ATOM 2828 N N . ARG A 1 370 ? 3.746 23.163 36.243 1.00 73.00 370 ARG A N 1
ATOM 2829 C CA . ARG A 1 370 ? 2.457 23.652 35.746 1.00 73.00 370 ARG A CA 1
ATOM 2830 C C . ARG A 1 370 ? 1.785 24.572 36.744 1.00 73.00 370 ARG A C 1
ATOM 2832 O O . ARG A 1 370 ? 1.811 24.211 37.938 1.00 73.00 370 ARG A O 1
#

pLDDT: mean 80.39, std 14.74, range [31.53, 96.62]

Sequence (370 aa):
MTLSAIRVRAVVRKELRDYRRNRFIAVTMTVMPLIFVALPITDIFTLAASAPADKIDKIVGLTVLYLLLIPAVVPAAVAAYAIVGEREQGTLEPVLTTPVRREEFLLGKALAALVPTIAISYAMYGVFLGAVAAFARPNVASDVFQAPRILTQLLFTPLLAGWSIWVGIAISARSSDVRVAQQIGTLASLPPLAVTSLMGFGVIKPTLALALALGAGLLAIDLLAWRLVATIFDRERLVTGSKASSRRLKLNAVPRAAKPARGNEPATSAVLRLERTMPTNRIDSRRSWQVHLDGEPVGTIARNDVLDLPIDPGRHTLRLTSTGRRGSPLRPFDADDESMTRFTCHPQPLWPLLLMALAVPDRWIVLKQR

Organism: NCBI:txid977794

InterPro domains:
  IPR032688 ABC-2 type transporter permease protein NosY-like [PF12679] (10-189)